Protein AF-A0A5M3W3V7-F1 (afdb_monomer_lite)

Foldseek 3Di:
DDDPVLPFLCVPQQLVPAQALVSLLVSLVSSCVSLVVDDLVQLQVLLVVVVAGEDSVLVVCSNVSVDQDDLSNQLSNSVSSRNPDPVVSVSNSVSSVNHVVVDDDVVVVVVVPPDDDDDVVVVVVVVVVVVVVPVPPPPDDDDDDDDDDDDDDDPDDDDDDDDDDDDDDDDDDDDDDPDDPPFDWDQDLVRDIDTDDDDDPPDFDFDWDKDDDRPDIDIDTDGD

InterPro domains:
  IPR001387 Cro/C1-type, helix-turn-helix domain [cd00093] (39-84)

pLDDT: mean 70.67, std 19.84, range [33.66, 96.31]

Secondary structure (DSSP, 8-state):
---GGGGTTTTT--GGG--SHHHHHHHHHHHHHHTT---HHHHHHHHHHTT----HHHHHHHHTTSSPPPHHHHHHHHHHTT---HHHHHHHHHHHHHHHHHSPPHHHHTTT-SS----HHHHHHHHHHHHHHHGGGSS-------PPPPPPPP-----------------------------EEEE-TTS-EEEE--S--SS---EEEEEEETTEEEEEEEP-

Radius of gyration: 33.61 Å; chains: 1; bounding box: 94×81×37 Å

Sequence (224 aa):
MTDPANGLADEGLDPASVRTQEDLVRLLNELHTQAGRPSLRTLAKTARDNGDHLAQATVSDMLSGKRMPGMGILVAFVRACGVTGHERLAEWQRAWIRVQRGRPSPKESRRHAIWTTNSRLGVLLVGLIVLAATVTTMAAGRWLHEPLPQPKPTATDRMASKLPSPSPEVSGTPSAKKFKPDAICKWQGDGRCKAKVTADPTGAASDCSGSGTQGSGSCQVRVK

Organism: NCBI:txid35763

Structure (mmCIF, N/CA/C/O backbone):
data_AF-A0A5M3W3V7-F1
#
_entry.id   AF-A0A5M3W3V7-F1
#
loop_
_atom_site.group_PDB
_atom_site.id
_atom_site.type_symbol
_atom_site.label_atom_id
_atom_site.label_alt_id
_atom_site.label_comp_id
_atom_site.label_asym_id
_atom_site.label_entity_id
_atom_site.label_seq_id
_atom_site.pdbx_PDB_ins_code
_atom_site.Cartn_x
_atom_site.Cartn_y
_atom_site.Cartn_z
_atom_site.occupancy
_atom_site.B_iso_or_equiv
_atom_site.auth_seq_id
_atom_site.auth_comp_id
_atom_site.auth_asym_id
_atom_site.auth_atom_id
_atom_site.pdbx_PDB_model_num
ATOM 1 N N . MET A 1 1 ? -15.345 -21.753 9.068 1.00 36.28 1 MET A N 1
ATOM 2 C CA . MET A 1 1 ? -16.332 -20.677 9.285 1.00 36.28 1 MET A CA 1
ATOM 3 C C . MET A 1 1 ? -15.675 -19.379 8.843 1.00 36.28 1 MET A C 1
ATOM 5 O O . MET A 1 1 ? -15.114 -18.656 9.650 1.00 36.28 1 MET A O 1
ATOM 9 N N . THR A 1 2 ? -15.584 -19.200 7.528 1.00 46.75 2 THR A N 1
ATOM 10 C CA . THR A 1 2 ? -15.005 -18.028 6.865 1.00 46.75 2 THR A CA 1
ATOM 11 C C . THR A 1 2 ? -16.149 -17.059 6.623 1.00 46.75 2 THR A C 1
ATOM 13 O O . THR A 1 2 ? -17.143 -17.428 6.004 1.00 46.75 2 THR A O 1
ATOM 16 N N . ASP A 1 3 ? -16.032 -15.862 7.179 1.00 40.53 3 ASP A N 1
ATOM 17 C CA . ASP A 1 3 ? -17.025 -14.803 7.057 1.00 40.53 3 ASP A CA 1
ATOM 18 C C . ASP A 1 3 ? -17.132 -14.364 5.576 1.00 40.53 3 ASP A C 1
ATOM 20 O O . ASP A 1 3 ? -16.132 -13.903 5.011 1.00 40.53 3 ASP A O 1
ATOM 24 N N . PRO A 1 4 ? -18.284 -14.540 4.897 1.00 46.38 4 PRO A N 1
ATOM 25 C CA . PRO A 1 4 ? -18.418 -14.272 3.462 1.00 46.38 4 PRO A CA 1
ATOM 26 C C . PRO A 1 4 ? -18.372 -12.775 3.108 1.00 46.38 4 PRO A C 1
ATOM 28 O O . PRO A 1 4 ? -18.331 -12.426 1.931 1.00 46.38 4 PRO A O 1
ATOM 31 N N . ALA A 1 5 ? -18.327 -11.873 4.096 1.00 47.34 5 ALA A N 1
ATOM 32 C CA . ALA A 1 5 ? -18.235 -10.434 3.856 1.00 47.34 5 ALA A CA 1
ATOM 33 C C . ALA A 1 5 ? -16.830 -9.960 3.425 1.00 47.34 5 ALA A C 1
ATOM 35 O O . ALA A 1 5 ? -16.691 -8.858 2.898 1.00 47.34 5 ALA A O 1
ATOM 36 N N . ASN A 1 6 ? -15.780 -10.773 3.607 1.00 48.66 6 ASN A N 1
ATOM 37 C CA . ASN A 1 6 ? -14.396 -10.342 3.372 1.00 48.66 6 ASN A CA 1
ATOM 38 C C . ASN A 1 6 ? -13.892 -10.554 1.922 1.00 48.66 6 ASN A C 1
ATOM 40 O O . ASN A 1 6 ? -12.713 -10.331 1.646 1.00 48.66 6 ASN A O 1
ATOM 44 N N . GLY A 1 7 ? -14.753 -11.001 0.999 1.00 48.25 7 GLY A N 1
ATOM 45 C CA . GLY A 1 7 ? -14.404 -11.231 -0.413 1.00 48.25 7 GLY A CA 1
ATOM 46 C C . GLY A 1 7 ? -14.632 -10.037 -1.349 1.00 48.25 7 GLY A C 1
ATOM 47 O O . GLY A 1 7 ? -14.005 -9.962 -2.397 1.00 48.25 7 GLY A O 1
ATOM 48 N N . LEU A 1 8 ? -15.483 -9.074 -0.980 1.00 53.56 8 LEU A N 1
ATOM 49 C CA . LEU A 1 8 ? -16.049 -8.126 -1.955 1.00 53.56 8 LEU A CA 1
ATOM 50 C C . LEU A 1 8 ? -15.134 -6.958 -2.353 1.00 53.56 8 LEU A C 1
ATOM 52 O O . LEU A 1 8 ? -15.354 -6.350 -3.395 1.00 53.56 8 LEU A O 1
ATOM 56 N N . ALA A 1 9 ? -14.121 -6.620 -1.552 1.00 59.50 9 ALA A N 1
ATOM 57 C CA . ALA A 1 9 ? -13.306 -5.429 -1.808 1.00 59.50 9 ALA A CA 1
ATOM 58 C C . ALA A 1 9 ? -12.242 -5.611 -2.910 1.00 59.50 9 ALA A C 1
ATOM 60 O O . ALA A 1 9 ? -11.560 -4.644 -3.221 1.00 59.50 9 ALA A O 1
ATOM 61 N N . ASP A 1 10 ? -12.069 -6.821 -3.458 1.00 64.12 10 ASP A N 1
ATOM 62 C CA . ASP A 1 10 ? -11.035 -7.144 -4.462 1.00 64.12 10 ASP A CA 1
ATOM 63 C C . ASP A 1 10 ? -11.544 -8.106 -5.566 1.00 64.12 10 ASP A C 1
ATOM 65 O O . ASP A 1 10 ? -10.787 -8.459 -6.471 1.00 64.12 10 ASP A O 1
ATOM 69 N N . GLU A 1 11 ? -12.824 -8.516 -5.552 1.00 67.44 11 GLU A N 1
ATOM 70 C CA . GLU A 1 11 ? -13.419 -9.323 -6.633 1.00 67.44 11 GLU A CA 1
ATOM 71 C C . GLU A 1 11 ? -13.378 -8.544 -7.959 1.00 67.44 11 GLU A C 1
ATOM 73 O O . GLU A 1 11 ? -14.211 -7.685 -8.239 1.00 67.44 11 GLU A O 1
ATOM 78 N N . GLY A 1 12 ? -12.362 -8.819 -8.775 1.00 76.31 12 GLY A N 1
ATOM 79 C CA . GLY A 1 12 ? -12.133 -8.173 -10.069 1.00 76.31 12 GLY A CA 1
ATOM 80 C C . GLY A 1 12 ? -10.8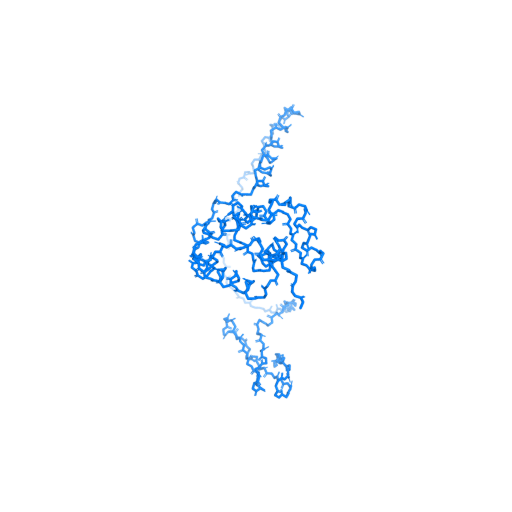19 -7.402 -10.173 1.00 76.31 12 GLY A C 1
ATOM 81 O O . GLY A 1 12 ? -10.424 -7.042 -11.280 1.00 76.31 12 GLY A O 1
ATOM 82 N N . LEU A 1 13 ? -10.100 -7.194 -9.067 1.00 88.31 13 LEU A N 1
ATOM 83 C CA . LEU A 1 13 ? -8.739 -6.673 -9.133 1.00 88.31 13 LEU A CA 1
ATOM 84 C C . LEU A 1 13 ? -7.768 -7.816 -9.420 1.00 88.31 13 LEU A C 1
ATOM 86 O O . LEU A 1 13 ? -7.771 -8.855 -8.754 1.00 88.31 13 LEU A O 1
ATOM 90 N N . ASP A 1 14 ? -6.922 -7.611 -10.429 1.00 91.00 14 ASP A N 1
ATOM 91 C CA . ASP A 1 14 ? -5.849 -8.538 -10.771 1.00 91.00 14 ASP A CA 1
ATOM 92 C C . ASP A 1 14 ? -4.469 -7.904 -10.522 1.00 91.00 14 ASP A C 1
ATOM 94 O O . ASP A 1 14 ? -3.883 -7.288 -11.425 1.00 91.00 14 ASP A O 1
ATOM 98 N N . PRO A 1 15 ? -3.882 -8.094 -9.324 1.00 91.38 15 PRO A N 1
ATOM 99 C CA . PRO A 1 15 ? -2.507 -7.693 -9.048 1.00 91.38 15 PRO A CA 1
ATOM 100 C C . PRO A 1 15 ? -1.491 -8.372 -9.985 1.00 91.38 15 PRO A C 1
ATOM 102 O O . PRO A 1 15 ? -0.373 -7.870 -10.163 1.00 91.38 15 PRO A O 1
ATOM 105 N N . ALA A 1 16 ? -1.831 -9.516 -10.598 1.00 91.25 16 ALA A N 1
ATOM 106 C CA . ALA A 1 16 ? -0.959 -10.228 -11.528 1.00 91.25 16 ALA A CA 1
ATOM 107 C C . ALA A 1 16 ? -0.711 -9.456 -12.830 1.00 91.25 16 ALA A C 1
ATOM 109 O O . ALA A 1 16 ? 0.354 -9.643 -13.425 1.00 91.25 16 ALA A O 1
ATOM 110 N N . SER A 1 17 ? -1.604 -8.546 -13.224 1.00 91.19 17 SER A N 1
ATOM 111 C CA . SER A 1 17 ? -1.471 -7.690 -14.412 1.00 91.19 17 SER A CA 1
ATOM 112 C C . SER A 1 17 ? -0.443 -6.558 -14.257 1.00 91.19 17 SER A C 1
ATOM 114 O O . SER A 1 17 ? 0.167 -6.136 -15.235 1.00 91.19 17 SER A O 1
ATOM 116 N N . VAL A 1 18 ? -0.162 -6.120 -13.026 1.00 93.94 18 VAL A N 1
ATOM 117 C CA . VAL A 1 18 ? 0.666 -4.936 -12.731 1.00 93.94 18 VAL A CA 1
ATOM 118 C C . VAL A 1 18 ? 2.120 -5.116 -13.184 1.00 93.94 18 VAL A C 1
ATOM 120 O O . VAL A 1 18 ? 2.792 -6.082 -12.787 1.00 93.94 18 VAL A O 1
ATOM 123 N N . ARG A 1 19 ? 2.632 -4.174 -13.989 1.00 92.00 19 ARG A N 1
ATOM 124 C CA . ARG A 1 19 ? 4.030 -4.159 -14.464 1.00 92.00 19 ARG A CA 1
ATOM 125 C C . ARG A 1 19 ? 4.782 -2.888 -14.080 1.00 92.00 19 ARG A C 1
ATOM 127 O O . ARG A 1 19 ? 5.977 -2.978 -13.799 1.00 92.00 19 ARG A O 1
ATOM 134 N N . THR A 1 20 ? 4.106 -1.743 -14.020 1.00 93.25 20 THR A N 1
ATOM 135 C CA . THR A 1 20 ? 4.727 -0.441 -13.727 1.00 93.25 20 THR A CA 1
ATOM 136 C C . THR A 1 20 ? 4.271 0.152 -12.391 1.00 93.25 20 THR A C 1
ATOM 138 O O . THR A 1 20 ? 3.387 -0.379 -11.714 1.00 93.25 20 THR A O 1
ATOM 141 N N . GLN A 1 21 ? 4.913 1.250 -11.971 1.00 93.25 21 GLN A N 1
ATOM 142 C CA . GLN A 1 21 ? 4.512 1.974 -10.761 1.00 93.25 21 GLN A CA 1
ATOM 143 C C . GLN A 1 21 ? 3.133 2.605 -10.952 1.00 93.25 21 GLN A C 1
ATOM 145 O O . GLN A 1 21 ? 2.317 2.591 -10.036 1.00 93.25 21 GLN A O 1
ATOM 150 N N . GLU A 1 22 ? 2.866 3.114 -12.147 1.00 93.38 22 GLU A N 1
ATOM 151 C CA . GLU A 1 22 ? 1.604 3.730 -12.532 1.00 93.38 22 GLU A CA 1
ATOM 152 C C . GLU A 1 22 ? 0.465 2.706 -12.487 1.00 93.38 22 GLU A C 1
ATOM 154 O O . GLU A 1 22 ? -0.591 3.002 -11.932 1.00 93.38 22 GLU A O 1
ATOM 159 N N . ASP A 1 23 ? 0.700 1.481 -12.975 1.00 94.25 23 ASP A N 1
ATOM 160 C CA . ASP A 1 23 ? -0.266 0.383 -12.869 1.00 94.25 23 ASP A CA 1
ATOM 161 C C . ASP A 1 23 ? -0.576 0.044 -11.411 1.00 94.25 23 ASP A C 1
ATOM 163 O O . ASP A 1 23 ? -1.738 -0.132 -11.050 1.00 94.25 23 ASP A O 1
ATOM 167 N N . LEU A 1 24 ? 0.453 -0.021 -10.558 1.00 94.81 24 LEU A N 1
ATOM 168 C CA . LEU A 1 24 ? 0.270 -0.319 -9.139 1.00 94.81 24 LEU A CA 1
ATOM 169 C C . LEU A 1 24 ? -0.552 0.772 -8.448 1.00 94.81 24 LEU A C 1
ATOM 171 O O . LEU A 1 24 ? -1.461 0.469 -7.683 1.00 94.81 24 LEU A O 1
ATOM 175 N N . VAL A 1 25 ? -0.243 2.042 -8.716 1.00 95.56 25 VAL A N 1
ATOM 176 C CA . VAL A 1 25 ? -0.965 3.184 -8.141 1.00 95.56 25 VAL A CA 1
ATOM 177 C C . VAL A 1 25 ? -2.413 3.209 -8.627 1.00 95.56 25 VAL A C 1
ATOM 179 O O . VAL A 1 25 ? -3.310 3.455 -7.821 1.00 95.56 25 VAL A O 1
ATOM 182 N N . ARG A 1 26 ? -2.660 2.919 -9.911 1.00 95.50 26 ARG A N 1
ATOM 183 C CA . ARG A 1 26 ? -4.013 2.784 -10.464 1.00 95.50 26 ARG A CA 1
ATOM 184 C C . ARG A 1 26 ? -4.799 1.708 -9.712 1.00 95.50 26 ARG A C 1
ATOM 186 O O . ARG A 1 26 ? -5.849 2.015 -9.157 1.00 95.50 26 ARG A O 1
ATOM 193 N N . LEU A 1 27 ? -4.236 0.505 -9.591 1.00 95.38 27 LEU A N 1
ATOM 194 C CA . LEU A 1 27 ? -4.897 -0.629 -8.936 1.00 95.38 27 LEU A CA 1
ATOM 195 C C . LEU A 1 27 ? -5.136 -0.382 -7.435 1.00 95.38 27 LEU A C 1
ATOM 197 O O . LEU A 1 27 ? -6.165 -0.770 -6.894 1.00 95.38 27 LEU A O 1
ATOM 201 N N . LEU A 1 28 ? -4.227 0.323 -6.749 1.00 95.19 28 LEU A N 1
ATOM 202 C CA . LEU A 1 28 ? -4.424 0.736 -5.352 1.00 95.19 28 LEU A CA 1
ATOM 203 C C . LEU A 1 28 ? -5.553 1.763 -5.187 1.00 95.19 28 LEU A C 1
ATOM 205 O O . LEU A 1 28 ? -6.258 1.730 -4.181 1.00 95.19 28 LEU A O 1
ATOM 209 N N . ASN A 1 29 ? -5.735 2.675 -6.146 1.00 95.88 29 ASN A N 1
ATOM 210 C CA . ASN A 1 29 ? -6.858 3.617 -6.137 1.00 95.88 29 ASN A CA 1
ATOM 211 C C . ASN A 1 29 ? -8.190 2.918 -6.447 1.00 95.88 29 ASN A C 1
ATOM 213 O O . ASN A 1 29 ? -9.218 3.275 -5.869 1.00 95.88 29 ASN A O 1
ATOM 217 N N . GLU A 1 30 ? -8.179 1.909 -7.319 1.00 94.81 30 GLU A N 1
ATOM 218 C CA . GLU A 1 30 ? -9.344 1.057 -7.575 1.00 94.81 30 GLU A CA 1
ATOM 219 C C . GLU A 1 30 ? -9.724 0.267 -6.319 1.00 94.81 30 GLU A C 1
ATOM 221 O O . GLU A 1 30 ? -10.872 0.357 -5.887 1.00 94.81 30 GLU A O 1
ATOM 226 N N . LEU A 1 31 ? -8.755 -0.370 -5.648 1.00 95.00 31 LEU A N 1
ATOM 227 C CA . LEU A 1 31 ? -8.957 -1.022 -4.348 1.00 95.00 31 LEU A CA 1
ATOM 228 C C . LEU A 1 31 ? -9.517 -0.047 -3.306 1.00 95.00 31 LEU A C 1
ATOM 230 O O . LEU A 1 31 ? -10.470 -0.353 -2.593 1.00 95.00 31 LEU A O 1
ATOM 234 N N . HIS A 1 32 ? -8.956 1.164 -3.231 1.00 94.69 32 HIS A N 1
ATOM 235 C CA . HIS A 1 32 ? -9.451 2.197 -2.320 1.00 94.69 32 HIS A CA 1
ATOM 236 C C . HIS A 1 32 ? -10.903 2.573 -2.621 1.00 94.69 32 HIS A C 1
ATOM 238 O O . HIS A 1 32 ? -11.676 2.835 -1.700 1.00 94.69 32 HIS A O 1
ATOM 244 N N . THR A 1 33 ? -11.278 2.580 -3.899 1.00 94.38 33 THR A N 1
ATOM 245 C CA . THR A 1 33 ? -12.633 2.887 -4.360 1.00 94.38 33 THR A CA 1
ATOM 246 C C . THR A 1 33 ? -13.605 1.749 -4.065 1.00 94.38 33 THR A C 1
ATOM 248 O O . THR A 1 33 ? -14.677 2.021 -3.527 1.00 94.38 33 THR A O 1
ATOM 251 N N . GLN A 1 34 ? -13.219 0.495 -4.321 1.00 91.75 34 GLN A N 1
ATOM 252 C CA . GLN A 1 34 ? -14.011 -0.697 -3.991 1.00 91.75 34 GLN A CA 1
ATOM 253 C C . GLN A 1 34 ? -14.242 -0.832 -2.481 1.00 91.75 34 GLN A C 1
ATOM 255 O O . GLN A 1 34 ? -15.337 -1.182 -2.052 1.00 91.75 34 GLN A O 1
ATOM 260 N N . ALA A 1 35 ? -13.266 -0.432 -1.663 1.00 91.00 35 ALA A N 1
ATOM 261 C CA . ALA A 1 35 ? -13.404 -0.359 -0.209 1.00 91.00 35 ALA A CA 1
ATOM 262 C C . ALA A 1 35 ? -14.295 0.806 0.290 1.00 91.00 35 ALA A C 1
ATOM 264 O O . ALA A 1 35 ? -14.391 1.031 1.496 1.00 91.00 35 ALA A O 1
ATOM 265 N N . GLY A 1 36 ? -14.917 1.592 -0.600 1.00 93.00 36 GLY A N 1
ATOM 266 C CA . GLY A 1 36 ? -15.798 2.709 -0.237 1.00 93.00 36 GLY A CA 1
ATOM 267 C C . GLY A 1 36 ? -15.075 4.029 0.054 1.00 93.00 36 GLY A C 1
ATOM 268 O O . GLY A 1 36 ? -15.629 4.910 0.709 1.00 93.00 36 GLY A O 1
ATOM 269 N N . ARG A 1 37 ? -13.833 4.186 -0.419 1.00 91.94 37 ARG A N 1
ATOM 270 C CA . ARG A 1 37 ? -12.989 5.385 -0.243 1.00 91.94 37 ARG A CA 1
ATOM 271 C C . ARG A 1 37 ? -12.860 5.846 1.219 1.00 91.94 37 ARG A C 1
ATOM 273 O O . ARG A 1 37 ? -13.054 7.031 1.509 1.00 91.94 37 ARG A O 1
ATOM 280 N N . PRO A 1 38 ? -12.489 4.956 2.159 1.00 92.56 38 PRO A N 1
ATOM 281 C CA . PRO A 1 38 ? -12.297 5.326 3.555 1.00 92.56 38 PRO A CA 1
ATOM 282 C C . PRO A 1 38 ? -11.295 6.476 3.694 1.00 92.56 38 PRO A C 1
ATOM 284 O O . PRO A 1 38 ? -10.283 6.539 2.991 1.00 92.56 38 PRO A O 1
ATOM 287 N N . SER A 1 39 ? -11.557 7.388 4.634 1.00 95.62 39 SER A N 1
ATOM 288 C CA . SER A 1 39 ? -10.646 8.503 4.901 1.00 95.62 39 SER A CA 1
ATOM 289 C C . SER A 1 39 ? -9.260 7.996 5.324 1.00 95.62 39 SER A C 1
ATOM 291 O O . SER A 1 39 ? -9.140 6.950 5.966 1.00 95.62 39 SER A O 1
ATOM 293 N N . LEU A 1 40 ? -8.202 8.768 5.054 1.00 93.81 40 LEU A N 1
ATOM 294 C CA . LEU A 1 40 ? -6.841 8.406 5.484 1.00 93.81 40 LEU A CA 1
ATOM 295 C C . LEU A 1 40 ? -6.735 8.241 7.009 1.00 93.81 40 LEU A C 1
ATOM 297 O O . LEU A 1 40 ? -5.940 7.437 7.495 1.00 93.81 40 LEU A O 1
ATOM 301 N N . ARG A 1 41 ? -7.558 8.975 7.772 1.00 93.50 41 ARG A N 1
ATOM 302 C CA . ARG A 1 41 ? -7.654 8.826 9.230 1.00 93.50 41 ARG A CA 1
ATOM 303 C C . ARG A 1 41 ? -8.246 7.475 9.616 1.00 93.50 41 ARG A C 1
ATOM 305 O O . ARG A 1 41 ? -7.728 6.839 10.527 1.00 93.50 41 ARG A O 1
ATOM 312 N N . THR A 1 42 ? -9.296 7.048 8.917 1.00 94.62 42 THR A N 1
ATOM 313 C CA . THR A 1 42 ? -9.923 5.736 9.105 1.00 94.62 42 THR A CA 1
ATOM 314 C C . THR A 1 42 ? -8.937 4.625 8.769 1.00 94.62 42 THR A C 1
ATOM 316 O O . THR A 1 42 ? -8.692 3.785 9.619 1.00 94.62 42 THR A O 1
ATOM 319 N N . LEU A 1 43 ? -8.279 4.684 7.607 1.00 94.44 43 LEU A N 1
ATOM 320 C CA . LEU A 1 43 ? -7.274 3.694 7.203 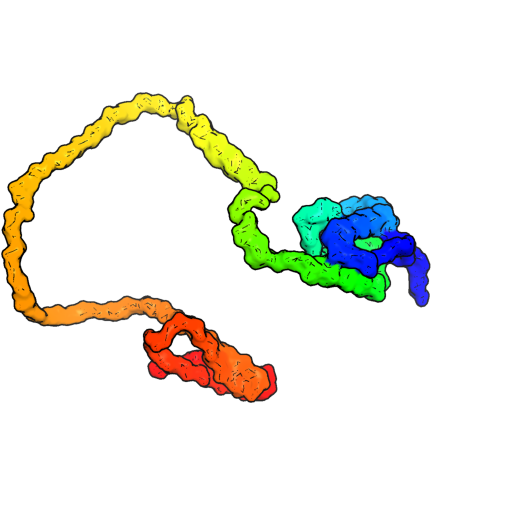1.00 94.44 43 LEU A CA 1
ATOM 321 C C . LEU A 1 43 ? -6.128 3.575 8.212 1.00 94.44 43 LEU A C 1
ATOM 323 O O . LEU A 1 43 ? -5.733 2.472 8.574 1.00 94.44 43 LEU A O 1
ATOM 327 N N . ALA A 1 44 ? -5.609 4.705 8.701 1.00 93.56 44 ALA A N 1
ATOM 328 C CA . ALA A 1 44 ? -4.556 4.699 9.713 1.00 93.56 44 ALA A CA 1
ATOM 329 C C . ALA A 1 44 ? -5.024 4.099 11.045 1.00 93.56 44 ALA A C 1
ATOM 331 O O . ALA A 1 44 ? -4.231 3.455 11.728 1.00 93.56 44 ALA A O 1
ATOM 332 N N . LYS A 1 45 ? -6.293 4.305 11.420 1.00 94.69 45 LYS A N 1
ATOM 333 C CA . LYS A 1 45 ? -6.891 3.671 12.597 1.00 94.69 45 LYS A CA 1
ATOM 334 C C . LYS A 1 45 ? -7.032 2.161 12.384 1.00 94.69 45 LYS A C 1
ATOM 336 O O . LYS A 1 45 ? -6.478 1.410 13.169 1.00 94.69 45 LYS A O 1
ATOM 341 N N . THR A 1 46 ? -7.659 1.732 11.292 1.00 93.12 46 THR A N 1
ATOM 342 C CA . THR A 1 46 ? -7.844 0.312 10.955 1.00 93.12 46 THR A CA 1
ATOM 343 C C . THR A 1 46 ? -6.513 -0.435 10.867 1.00 93.12 46 THR A C 1
ATOM 345 O O . THR A 1 46 ? -6.397 -1.545 11.369 1.00 93.12 46 THR A O 1
ATOM 348 N N . ALA A 1 47 ? -5.476 0.180 10.291 1.00 93.25 47 ALA A N 1
ATOM 349 C CA . ALA A 1 47 ? -4.139 -0.403 10.275 1.00 93.25 47 ALA A CA 1
ATOM 350 C C . ALA A 1 47 ? -3.600 -0.628 11.698 1.00 93.25 47 ALA A C 1
ATOM 352 O O . ALA A 1 47 ? -3.124 -1.718 11.991 1.00 93.25 47 ALA A O 1
ATOM 353 N N . ARG A 1 48 ? -3.739 0.357 12.598 1.00 94.06 48 ARG A N 1
ATOM 354 C CA . ARG A 1 48 ? -3.321 0.218 14.006 1.00 94.06 48 ARG A CA 1
ATOM 355 C C . ARG A 1 48 ? -4.099 -0.872 14.729 1.00 94.06 48 ARG A C 1
ATOM 357 O O . ARG A 1 48 ? -3.490 -1.640 15.465 1.00 94.06 48 ARG A O 1
ATOM 364 N N . ASP A 1 49 ? -5.404 -0.951 14.488 1.00 92.69 49 ASP A N 1
ATOM 365 C CA . ASP A 1 49 ? -6.270 -1.985 15.059 1.00 92.69 49 ASP A CA 1
ATOM 366 C C . ASP A 1 49 ? -5.834 -3.391 14.581 1.00 92.69 49 ASP A C 1
ATOM 368 O O . ASP A 1 49 ? -5.910 -4.356 15.336 1.00 92.69 49 ASP A O 1
ATOM 372 N N . ASN A 1 50 ? -5.264 -3.492 13.373 1.00 88.81 50 ASN A N 1
ATOM 373 C CA . ASN A 1 50 ? -4.665 -4.711 12.815 1.00 88.81 50 ASN A CA 1
ATOM 374 C C . ASN A 1 50 ? -3.205 -4.972 13.259 1.00 88.81 50 ASN A C 1
ATOM 376 O O . ASN A 1 50 ? -2.596 -5.944 12.804 1.00 88.81 50 ASN A O 1
ATOM 380 N N . GLY A 1 51 ? -2.626 -4.120 14.115 1.00 90.81 51 GLY A N 1
ATOM 381 C CA . GLY A 1 51 ? -1.227 -4.200 14.559 1.00 90.81 51 GLY A CA 1
ATOM 382 C C . GLY A 1 51 ? -0.201 -3.598 13.588 1.00 90.81 51 GLY A C 1
ATOM 383 O O . GLY A 1 51 ? 1.002 -3.712 13.813 1.00 90.81 51 GLY A O 1
ATOM 384 N N . ASP A 1 52 ? -0.659 -2.934 12.529 1.00 92.25 52 ASP A N 1
ATOM 385 C CA . ASP A 1 52 ? 0.166 -2.310 11.499 1.00 92.25 52 ASP A CA 1
ATOM 386 C C . ASP A 1 52 ? 0.295 -0.785 11.716 1.00 92.25 52 ASP A C 1
ATOM 388 O O . ASP A 1 52 ? -0.568 -0.120 12.293 1.00 92.25 52 ASP A O 1
ATOM 392 N N . HIS A 1 53 ? 1.378 -0.176 11.219 1.00 89.06 53 HIS A N 1
ATOM 393 C CA . HIS A 1 53 ? 1.562 1.278 11.281 1.00 89.06 53 HIS A CA 1
ATOM 394 C C . HIS A 1 53 ? 1.466 1.922 9.898 1.00 89.06 53 HIS A C 1
ATOM 396 O O . HIS A 1 53 ? 2.292 1.676 9.019 1.00 89.06 53 HIS A O 1
ATOM 402 N N . LEU A 1 54 ? 0.492 2.819 9.733 1.00 90.50 54 LEU A N 1
ATOM 403 C CA . LEU A 1 54 ? 0.244 3.523 8.480 1.00 90.50 54 LEU A CA 1
ATOM 404 C C . LEU A 1 54 ? 0.236 5.044 8.702 1.00 90.50 54 LEU A C 1
ATOM 406 O O . LEU A 1 54 ? -0.668 5.602 9.326 1.00 90.50 54 LEU A O 1
ATOM 410 N N . ALA A 1 55 ? 1.255 5.733 8.183 1.00 89.69 55 ALA A N 1
ATOM 411 C CA . ALA A 1 55 ? 1.337 7.190 8.240 1.00 89.69 55 ALA A CA 1
ATOM 412 C C . ALA A 1 55 ? 0.502 7.825 7.116 1.00 89.69 55 ALA A C 1
ATOM 414 O O . ALA A 1 55 ? 0.756 7.572 5.938 1.00 89.69 55 ALA A O 1
ATOM 415 N N . GLN A 1 56 ? -0.438 8.709 7.467 1.00 89.00 56 GLN A N 1
ATOM 416 C CA . GLN A 1 56 ? -1.374 9.334 6.515 1.00 89.00 56 GLN A CA 1
ATOM 417 C C . GLN A 1 56 ? -0.668 10.027 5.340 1.00 89.00 56 GLN A C 1
ATOM 419 O O . GLN A 1 56 ? -1.064 9.851 4.190 1.00 89.00 56 GLN A O 1
ATOM 424 N N . ALA A 1 57 ? 0.410 10.768 5.616 1.00 88.25 57 ALA A N 1
ATOM 425 C CA . ALA A 1 57 ? 1.195 11.440 4.581 1.00 88.25 57 ALA A CA 1
ATOM 426 C C . ALA A 1 57 ? 1.796 10.447 3.572 1.00 88.25 57 ALA A C 1
ATOM 428 O O . ALA A 1 57 ? 1.811 10.715 2.375 1.00 88.25 57 ALA A O 1
ATOM 429 N N . THR A 1 58 ? 2.227 9.271 4.036 1.00 89.12 58 THR A N 1
ATOM 430 C CA . THR A 1 58 ? 2.809 8.250 3.157 1.00 89.12 58 THR A CA 1
ATOM 431 C C . THR A 1 58 ? 1.752 7.590 2.280 1.00 89.12 58 THR A C 1
ATOM 433 O O . THR A 1 58 ? 2.010 7.346 1.108 1.00 89.12 58 THR A O 1
ATOM 436 N N . VAL A 1 59 ? 0.549 7.354 2.811 1.00 91.94 59 VAL A N 1
ATOM 437 C CA . VAL A 1 59 ? -0.582 6.840 2.018 1.00 91.94 59 VAL A CA 1
ATOM 438 C C . VAL A 1 59 ? -0.982 7.844 0.943 1.00 91.94 59 VAL A C 1
ATOM 440 O O . VAL A 1 59 ? -1.171 7.464 -0.205 1.00 91.94 59 VAL A O 1
ATOM 443 N N . SER A 1 60 ? -1.048 9.130 1.292 1.00 93.38 60 SER A N 1
ATOM 444 C CA . SER A 1 60 ? -1.321 10.203 0.330 1.00 93.38 60 SER A CA 1
ATOM 445 C C . SER A 1 60 ? -0.266 10.256 -0.788 1.00 93.38 60 SER A C 1
ATOM 447 O O . SER A 1 60 ? -0.600 10.282 -1.974 1.00 93.38 60 SER A O 1
ATOM 449 N N . ASP A 1 61 ? 1.021 10.201 -0.435 1.00 91.56 61 ASP A N 1
ATOM 450 C CA . ASP A 1 61 ? 2.121 10.178 -1.409 1.00 91.56 61 ASP A CA 1
ATOM 451 C C . ASP A 1 61 ? 2.108 8.920 -2.29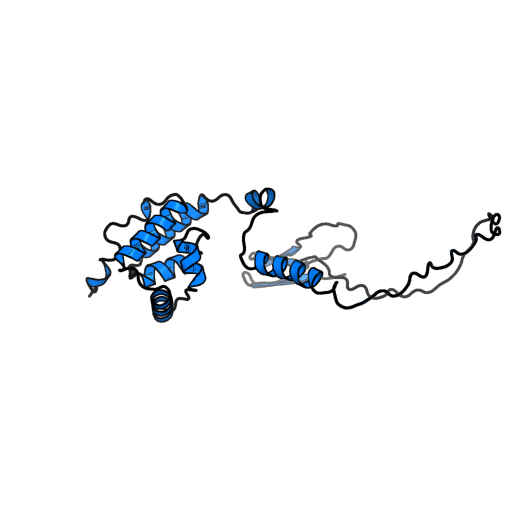4 1.00 91.56 61 ASP A C 1
ATOM 453 O O . ASP A 1 61 ? 2.430 9.000 -3.480 1.00 91.56 61 ASP A O 1
ATOM 457 N N . MET A 1 62 ? 1.733 7.771 -1.729 1.00 93.56 62 MET A N 1
ATOM 458 C CA . MET A 1 62 ? 1.589 6.501 -2.442 1.00 93.56 62 MET A CA 1
ATOM 459 C C . MET A 1 62 ? 0.435 6.553 -3.445 1.00 93.56 62 MET A C 1
ATOM 461 O O . MET A 1 62 ? 0.640 6.262 -4.619 1.00 93.56 62 MET A O 1
ATOM 465 N N . LEU A 1 63 ? -0.764 6.950 -3.009 1.00 94.19 63 LEU A N 1
ATOM 466 C CA . LEU A 1 63 ? -1.958 7.004 -3.863 1.00 94.19 63 LEU A CA 1
ATOM 467 C C . LEU A 1 63 ? -1.854 8.071 -4.958 1.00 94.19 63 LEU A C 1
ATOM 469 O O . LEU A 1 63 ? -2.463 7.925 -6.013 1.00 94.19 63 LEU A O 1
ATOM 473 N N . SER A 1 64 ? -1.052 9.115 -4.736 1.00 92.81 64 SER A N 1
ATOM 474 C CA . SER A 1 64 ? -0.719 10.115 -5.759 1.00 92.81 64 SER A CA 1
ATOM 475 C C . SER A 1 64 ? 0.445 9.710 -6.671 1.00 92.81 64 SER A C 1
ATOM 477 O O . SER A 1 64 ? 0.829 10.484 -7.544 1.00 92.81 64 SER A O 1
ATOM 479 N N . GLY A 1 65 ? 1.047 8.537 -6.458 1.00 91.88 65 GLY A N 1
ATOM 480 C CA . GLY A 1 65 ? 2.169 8.032 -7.249 1.00 91.88 65 GLY A CA 1
ATOM 481 C C . GLY A 1 65 ? 3.491 8.782 -7.060 1.00 91.88 65 GLY A C 1
ATOM 482 O O . GLY A 1 65 ? 4.482 8.435 -7.699 1.00 91.88 65 GLY A O 1
ATOM 483 N N . LYS A 1 66 ? 3.558 9.764 -6.151 1.00 89.19 66 LYS A N 1
ATOM 484 C CA . LYS A 1 66 ? 4.779 10.540 -5.867 1.00 89.19 66 LYS A CA 1
ATOM 485 C C . LYS A 1 66 ? 5.891 9.677 -5.295 1.00 89.19 66 LYS A C 1
ATOM 487 O O . LYS A 1 66 ? 7.071 9.947 -5.519 1.00 89.19 66 LYS A O 1
ATOM 492 N N . ARG A 1 67 ? 5.525 8.663 -4.508 1.00 87.00 67 ARG A N 1
ATOM 493 C CA . ARG A 1 67 ? 6.473 7.727 -3.904 1.00 87.00 67 ARG A CA 1
ATOM 494 C C . ARG A 1 67 ? 6.010 6.290 -4.077 1.00 87.00 67 ARG A C 1
ATOM 496 O O . ARG A 1 67 ? 4.843 5.975 -3.881 1.00 87.00 67 ARG A O 1
ATOM 503 N N . MET A 1 68 ? 6.970 5.418 -4.379 1.00 89.06 68 MET A N 1
ATOM 504 C CA . MET A 1 68 ? 6.760 3.975 -4.321 1.00 89.06 68 MET A CA 1
ATOM 505 C C . MET A 1 68 ? 6.580 3.566 -2.851 1.00 89.06 68 MET A C 1
ATOM 507 O O . MET A 1 68 ? 7.453 3.900 -2.040 1.00 89.06 68 MET A O 1
ATOM 511 N N . PRO A 1 69 ? 5.499 2.858 -2.484 1.00 89.62 69 PRO A N 1
ATOM 512 C CA . PRO A 1 69 ? 5.331 2.381 -1.121 1.00 89.62 69 PRO A CA 1
ATOM 513 C C . PRO A 1 69 ? 6.398 1.348 -0.774 1.00 89.62 69 PRO A C 1
ATOM 515 O O . PRO A 1 69 ? 6.833 0.580 -1.627 1.00 89.62 69 PRO A O 1
ATOM 518 N N . GLY A 1 70 ? 6.808 1.299 0.491 1.00 90.81 70 GLY A N 1
ATOM 519 C CA . GLY A 1 70 ? 7.531 0.137 1.003 1.00 90.81 70 GLY A CA 1
ATOM 520 C C . GLY A 1 70 ? 6.591 -1.064 1.136 1.00 90.81 70 GLY A C 1
ATOM 521 O O . GLY A 1 70 ? 5.386 -0.885 1.318 1.00 90.81 70 GLY A O 1
ATOM 522 N N . MET A 1 71 ? 7.143 -2.279 1.111 1.00 94.31 71 MET A N 1
ATOM 523 C CA . MET A 1 71 ? 6.354 -3.515 1.201 1.00 94.31 71 MET A CA 1
ATOM 524 C C . MET A 1 71 ? 5.416 -3.546 2.421 1.00 94.31 71 MET A C 1
ATOM 526 O O . MET A 1 71 ? 4.240 -3.860 2.285 1.00 94.31 71 MET A O 1
ATOM 530 N N . GLY A 1 72 ? 5.908 -3.170 3.607 1.00 92.81 72 GLY A N 1
ATOM 531 C CA . GLY A 1 72 ? 5.083 -3.162 4.823 1.00 92.81 72 GLY A CA 1
ATOM 532 C C . GLY A 1 72 ? 3.903 -2.187 4.747 1.00 92.81 72 GLY A C 1
ATOM 533 O O . GLY A 1 72 ? 2.801 -2.521 5.162 1.00 92.81 72 GLY A O 1
ATOM 534 N N . ILE A 1 73 ? 4.108 -1.011 4.143 1.00 94.00 73 ILE A N 1
ATOM 535 C CA . ILE A 1 73 ? 3.050 -0.003 3.967 1.00 94.00 73 ILE A CA 1
ATOM 536 C C . ILE A 1 73 ? 1.991 -0.494 2.983 1.00 94.00 73 ILE A C 1
ATOM 538 O O . ILE A 1 73 ? 0.804 -0.304 3.230 1.00 94.00 73 ILE A O 1
ATOM 542 N N . LEU A 1 74 ? 2.413 -1.140 1.893 1.00 95.50 74 LEU A N 1
ATOM 543 C CA . LEU A 1 74 ? 1.500 -1.739 0.924 1.00 95.50 74 LEU A CA 1
ATOM 544 C C . LEU A 1 74 ? 0.599 -2.781 1.597 1.00 95.50 74 LEU A C 1
ATOM 546 O O . LEU A 1 74 ? -0.617 -2.700 1.481 1.00 95.50 74 LEU A O 1
ATOM 550 N N . VAL A 1 75 ? 1.192 -3.730 2.325 1.00 95.38 75 VAL A N 1
ATOM 551 C CA . VAL A 1 75 ? 0.446 -4.795 3.011 1.00 95.38 75 VAL A CA 1
ATOM 552 C C . VAL A 1 75 ? -0.516 -4.205 4.039 1.00 95.38 75 VAL A C 1
ATOM 554 O O . VAL A 1 75 ? -1.689 -4.565 4.042 1.00 95.38 75 VAL A O 1
ATOM 557 N N . ALA A 1 76 ? -0.055 -3.260 4.861 1.00 95.06 76 ALA A N 1
ATOM 558 C CA . ALA A 1 76 ? -0.892 -2.587 5.849 1.00 95.06 76 ALA A CA 1
ATOM 559 C C . ALA A 1 76 ? -2.085 -1.863 5.204 1.00 95.06 76 ALA A C 1
ATOM 561 O O . ALA A 1 76 ? -3.204 -1.939 5.706 1.00 95.06 76 ALA A O 1
ATOM 562 N N . PHE A 1 77 ? -1.863 -1.184 4.075 1.00 95.50 77 PHE A N 1
ATOM 563 C CA . PHE A 1 77 ? -2.922 -0.511 3.327 1.00 95.50 77 PHE A CA 1
ATOM 564 C C . PHE A 1 77 ? -3.939 -1.505 2.754 1.00 95.50 77 PHE A C 1
ATOM 566 O O . PHE A 1 77 ? -5.133 -1.344 2.976 1.00 95.50 77 PHE A O 1
ATOM 573 N N . VAL A 1 78 ? -3.472 -2.557 2.076 1.00 95.31 78 VAL A N 1
ATOM 574 C CA . VAL A 1 78 ? -4.330 -3.583 1.462 1.00 95.31 78 VAL A CA 1
ATOM 575 C C . VAL A 1 78 ? -5.175 -4.301 2.526 1.00 95.31 78 VAL A C 1
ATOM 577 O O . VAL A 1 78 ? -6.380 -4.477 2.346 1.00 95.31 78 VAL A O 1
ATOM 580 N N . ARG A 1 79 ? -4.588 -4.602 3.694 1.00 93.81 79 ARG A N 1
ATOM 581 C CA . ARG A 1 79 ? -5.320 -5.139 4.856 1.00 93.81 79 ARG A CA 1
ATOM 582 C C . ARG A 1 79 ? -6.329 -4.147 5.423 1.00 93.81 79 ARG A C 1
ATOM 584 O O . ARG A 1 79 ? -7.443 -4.541 5.751 1.00 93.81 79 ARG A O 1
ATOM 591 N N . ALA A 1 80 ? -5.973 -2.866 5.521 1.00 94.12 80 ALA A N 1
ATOM 592 C CA . ALA A 1 80 ? -6.888 -1.821 5.984 1.00 94.12 80 ALA A CA 1
ATOM 593 C C . ALA A 1 80 ? -8.059 -1.574 5.014 1.00 94.12 80 ALA A C 1
ATOM 595 O O . ALA A 1 80 ? -9.117 -1.128 5.450 1.00 94.12 80 ALA A O 1
ATOM 596 N N . CYS A 1 81 ? -7.893 -1.896 3.728 1.00 93.19 81 CYS A N 1
ATOM 597 C CA . CYS A 1 81 ? -8.965 -1.924 2.731 1.00 93.19 81 CYS A CA 1
ATOM 598 C C . CYS A 1 81 ? -9.837 -3.192 2.792 1.00 93.19 81 CYS A C 1
ATOM 600 O O . CYS A 1 81 ? -10.790 -3.296 2.028 1.00 93.19 81 CYS A O 1
ATOM 602 N N . GLY A 1 82 ? -9.545 -4.135 3.696 1.00 90.94 82 GLY A N 1
ATOM 603 C CA . GLY A 1 82 ? -10.355 -5.335 3.920 1.00 90.94 82 GLY A CA 1
ATOM 604 C C . GLY A 1 82 ? -9.826 -6.608 3.257 1.00 90.94 82 GLY A C 1
ATOM 605 O O . GLY A 1 82 ? -10.425 -7.666 3.412 1.00 90.94 82 GLY A O 1
ATOM 606 N N . VAL A 1 83 ? -8.687 -6.578 2.562 1.00 90.25 83 VAL A N 1
ATOM 607 C CA . VAL A 1 83 ? -8.100 -7.796 1.979 1.00 90.25 83 VAL A CA 1
ATOM 608 C C . VAL A 1 83 ? -7.281 -8.520 3.050 1.00 90.25 83 VAL A C 1
ATOM 610 O O . VAL A 1 83 ? -6.156 -8.131 3.364 1.00 90.25 83 VAL A O 1
ATOM 613 N N . THR A 1 84 ? -7.842 -9.578 3.642 1.00 86.38 84 THR A N 1
ATOM 614 C CA . THR A 1 84 ? -7.190 -10.338 4.732 1.00 86.38 84 THR A CA 1
ATOM 615 C C . THR A 1 84 ? -6.701 -11.725 4.313 1.00 86.38 84 THR A C 1
ATOM 617 O O . THR A 1 84 ? -5.889 -12.325 5.019 1.00 86.38 84 THR A O 1
ATOM 620 N N . GLY A 1 85 ? -7.137 -12.223 3.150 1.00 88.44 85 GLY A N 1
ATOM 621 C CA . GLY A 1 85 ? -6.738 -13.530 2.630 1.00 88.44 85 GLY A CA 1
ATOM 622 C C . GLY A 1 85 ? -5.235 -13.600 2.363 1.00 88.44 85 GLY A C 1
ATOM 623 O O . GLY A 1 85 ? -4.692 -12.779 1.624 1.00 88.44 85 GLY A O 1
ATOM 624 N N . HIS A 1 86 ? -4.560 -14.594 2.947 1.00 89.31 86 HIS A N 1
ATOM 625 C CA . HIS A 1 86 ? -3.104 -14.730 2.852 1.00 89.31 86 HIS A CA 1
ATOM 626 C C . HIS A 1 86 ? -2.618 -14.852 1.400 1.00 89.31 86 HIS A C 1
ATOM 628 O O . HIS A 1 86 ? -1.652 -14.195 1.014 1.00 89.31 86 HIS A O 1
ATOM 634 N N . GLU A 1 87 ? -3.321 -15.631 0.575 1.00 89.88 87 GLU A N 1
ATOM 635 C CA . GLU A 1 87 ? -2.978 -15.812 -0.839 1.00 89.88 87 GLU A CA 1
ATOM 636 C C . GLU A 1 87 ? -3.119 -14.515 -1.639 1.00 89.88 87 GLU A C 1
ATOM 638 O O . GLU A 1 87 ? -2.198 -14.137 -2.367 1.00 89.88 87 GLU A O 1
ATOM 643 N N . ARG A 1 88 ? -4.218 -13.776 -1.435 1.00 89.44 88 ARG A N 1
ATOM 644 C CA . ARG A 1 88 ? -4.417 -12.471 -2.076 1.00 89.44 88 ARG A CA 1
ATOM 645 C C . ARG A 1 88 ? -3.370 -11.460 -1.634 1.00 89.44 88 ARG A C 1
ATOM 647 O O . ARG A 1 88 ? -2.775 -10.786 -2.470 1.00 89.44 88 ARG A O 1
ATOM 654 N N . LEU A 1 89 ? -3.047 -11.400 -0.343 1.00 92.94 89 LEU A N 1
ATOM 655 C CA . LEU A 1 89 ? -1.950 -10.558 0.137 1.00 92.94 89 LEU A CA 1
ATOM 656 C C . LEU A 1 89 ? -0.617 -10.928 -0.528 1.00 92.94 89 LEU A C 1
ATOM 658 O O . LEU A 1 89 ? 0.126 -10.038 -0.946 1.00 92.94 89 LEU A O 1
ATOM 662 N N . ALA A 1 90 ? -0.332 -12.218 -0.704 1.00 93.81 90 ALA A N 1
ATOM 663 C CA . ALA A 1 90 ? 0.863 -12.672 -1.408 1.00 93.81 90 ALA A CA 1
ATOM 664 C C . ALA A 1 90 ? 0.861 -12.280 -2.900 1.00 93.81 90 ALA A C 1
ATOM 666 O O . ALA A 1 90 ? 1.923 -12.039 -3.477 1.00 93.81 90 ALA A O 1
ATOM 667 N N . GLU A 1 91 ? -0.295 -12.188 -3.560 1.00 94.81 91 GLU A N 1
ATOM 668 C CA . GLU A 1 91 ? -0.410 -11.670 -4.934 1.00 94.81 91 GLU A CA 1
ATOM 669 C C . GLU A 1 91 ? -0.059 -10.189 -5.026 1.00 94.81 91 GLU A C 1
ATOM 671 O O . GLU A 1 91 ? 0.752 -9.802 -5.874 1.00 94.81 91 GLU A O 1
ATOM 676 N N . TRP A 1 92 ? -0.591 -9.385 -4.108 1.00 95.19 92 TRP A N 1
ATOM 677 C CA . TRP A 1 92 ? -0.265 -7.967 -3.976 1.00 95.19 92 TRP A CA 1
ATOM 678 C C . TRP A 1 92 ? 1.231 -7.747 -3.707 1.00 95.19 92 TRP A C 1
ATOM 680 O O . TRP A 1 92 ? 1.875 -6.913 -4.350 1.00 95.19 92 TRP A O 1
ATOM 690 N N . GLN A 1 93 ? 1.834 -8.554 -2.832 1.00 96.06 93 GLN A N 1
ATOM 691 C CA . GLN A 1 93 ? 3.279 -8.528 -2.595 1.00 96.06 93 GLN A CA 1
ATOM 692 C C . GLN A 1 93 ? 4.074 -8.906 -3.853 1.00 96.06 93 GLN A C 1
ATOM 694 O O . GLN A 1 93 ? 5.040 -8.228 -4.212 1.00 96.06 93 GLN A O 1
ATOM 699 N N . ARG A 1 94 ? 3.668 -9.962 -4.570 1.00 96.31 94 ARG A N 1
ATOM 700 C CA . ARG A 1 94 ? 4.310 -10.371 -5.831 1.00 96.31 94 ARG A CA 1
ATOM 701 C C . ARG A 1 94 ? 4.223 -9.271 -6.892 1.00 96.31 94 ARG A C 1
ATOM 703 O O . ARG A 1 94 ? 5.210 -9.047 -7.596 1.00 96.31 94 ARG A O 1
ATOM 710 N N . ALA A 1 95 ? 3.091 -8.574 -6.985 1.00 95.62 95 ALA A N 1
ATOM 711 C CA . ALA A 1 95 ? 2.910 -7.410 -7.852 1.00 95.62 95 ALA A CA 1
ATOM 712 C C . ALA A 1 95 ? 3.918 -6.315 -7.535 1.00 95.62 95 ALA A C 1
ATOM 714 O O . ALA A 1 95 ? 4.682 -5.906 -8.409 1.00 95.62 95 ALA A O 1
ATOM 715 N N . TRP A 1 96 ? 4.017 -5.938 -6.266 1.00 96.19 96 TRP A N 1
ATOM 716 C CA . TRP A 1 96 ? 4.989 -4.952 -5.820 1.00 96.19 96 TRP A CA 1
ATOM 717 C C . TRP A 1 96 ? 6.433 -5.347 -6.142 1.00 96.19 96 TRP A C 1
ATOM 719 O O . TRP A 1 96 ? 7.199 -4.532 -6.652 1.00 96.19 96 TRP A O 1
ATOM 729 N N . ILE A 1 97 ? 6.809 -6.614 -5.925 1.00 95.56 97 ILE A N 1
ATOM 730 C CA . ILE A 1 97 ? 8.162 -7.107 -6.225 1.00 95.56 97 ILE A CA 1
ATOM 731 C C . ILE A 1 97 ? 8.474 -7.004 -7.726 1.00 95.56 97 ILE A C 1
ATOM 733 O O . ILE A 1 97 ? 9.616 -6.713 -8.090 1.00 95.56 97 ILE A O 1
ATOM 737 N N . ARG A 1 98 ? 7.500 -7.255 -8.615 1.00 94.44 98 ARG A N 1
ATOM 738 C CA . ARG A 1 98 ? 7.689 -7.086 -10.068 1.00 94.44 98 ARG A CA 1
ATOM 739 C C . ARG A 1 98 ? 8.012 -5.637 -10.407 1.00 94.44 98 ARG A C 1
ATOM 741 O O . ARG A 1 98 ? 9.037 -5.378 -11.034 1.00 94.44 98 ARG A O 1
ATOM 748 N N . VAL A 1 99 ? 7.194 -4.707 -9.920 1.00 94.56 99 VAL A N 1
ATOM 749 C CA . VAL A 1 99 ? 7.389 -3.277 -10.176 1.00 94.56 99 VAL A CA 1
ATOM 750 C C . VAL A 1 99 ? 8.718 -2.790 -9.600 1.00 94.56 99 VAL A C 1
ATOM 752 O O . VAL A 1 99 ? 9.472 -2.076 -10.258 1.00 94.56 99 VAL A O 1
ATOM 755 N N . GLN A 1 100 ? 9.055 -3.216 -8.382 1.00 91.88 100 GLN A N 1
ATOM 756 C CA . GLN A 1 100 ? 10.290 -2.810 -7.722 1.00 91.88 100 GLN A CA 1
ATOM 757 C C . GLN A 1 100 ? 11.541 -3.306 -8.463 1.00 91.88 100 GLN A C 1
ATOM 759 O O . GLN A 1 100 ? 12.538 -2.583 -8.500 1.00 91.88 100 GLN A O 1
ATOM 764 N N . ARG A 1 101 ? 11.495 -4.504 -9.063 1.00 91.19 101 ARG A N 1
ATOM 765 C CA . ARG A 1 101 ? 12.585 -5.049 -9.893 1.00 91.19 101 ARG A CA 1
ATOM 766 C C . ARG A 1 101 ? 12.721 -4.344 -11.241 1.00 91.19 101 ARG A C 1
ATOM 768 O O . ARG A 1 101 ? 13.838 -4.206 -11.721 1.00 91.19 101 ARG A O 1
ATOM 775 N N . GLY A 1 102 ? 11.612 -3.890 -11.825 1.00 86.31 102 GLY A N 1
ATOM 776 C CA . GLY A 1 102 ? 11.614 -3.112 -13.068 1.00 86.31 102 GLY A CA 1
ATOM 777 C C . GLY A 1 102 ? 12.105 -1.670 -12.901 1.00 86.31 102 GLY A C 1
ATOM 778 O O . GLY A 1 102 ? 12.370 -0.994 -13.892 1.00 86.31 102 GLY A O 1
ATOM 779 N N . ARG A 1 103 ? 12.244 -1.177 -11.662 1.00 80.94 103 ARG A N 1
ATOM 780 C CA . ARG A 1 103 ? 12.672 0.199 -11.405 1.00 80.94 103 ARG A CA 1
ATOM 781 C C . ARG A 1 103 ? 14.188 0.343 -11.603 1.00 80.94 103 ARG A C 1
ATOM 783 O O . ARG A 1 103 ? 14.948 -0.373 -10.944 1.00 80.94 103 ARG A O 1
ATOM 790 N N . PRO A 1 104 ? 14.658 1.305 -12.419 1.00 68.56 104 PRO A N 1
ATOM 791 C CA . PRO A 1 104 ? 16.081 1.596 -12.514 1.00 68.56 104 PRO A CA 1
ATOM 792 C C . PRO A 1 104 ? 16.609 1.985 -11.130 1.00 68.56 104 PRO A C 1
ATOM 794 O O . PRO A 1 104 ? 16.005 2.776 -10.399 1.00 68.56 104 PRO A O 1
ATOM 797 N N . SER A 1 105 ? 17.714 1.361 -10.725 1.00 65.88 105 SER A N 1
ATOM 798 C CA . SER A 1 105 ? 18.244 1.530 -9.374 1.00 65.88 105 SER A CA 1
ATOM 799 C C . SER A 1 105 ? 18.624 3.000 -9.098 1.00 65.88 105 SER A C 1
ATOM 801 O O . SER A 1 105 ? 19.203 3.647 -9.970 1.00 65.88 105 SER A O 1
ATOM 803 N N . PRO A 1 106 ? 18.409 3.536 -7.878 1.00 63.12 106 PRO A N 1
ATOM 804 C CA . PRO A 1 106 ? 18.694 4.945 -7.559 1.00 63.12 106 PRO A CA 1
ATOM 805 C C . PRO A 1 106 ? 20.152 5.395 -7.764 1.00 63.12 106 PRO A C 1
ATOM 807 O O . PRO A 1 106 ? 20.435 6.593 -7.764 1.00 63.12 106 PRO A O 1
ATOM 810 N N . LYS A 1 107 ? 21.099 4.454 -7.909 1.00 56.84 107 LYS A N 1
ATOM 811 C CA . LYS A 1 107 ? 22.500 4.753 -8.261 1.00 56.84 107 LYS A CA 1
ATOM 812 C C . LYS A 1 107 ? 22.644 5.327 -9.680 1.00 56.84 107 LYS A C 1
ATOM 814 O O . LYS A 1 107 ? 23.545 6.128 -9.889 1.00 56.84 107 LYS A O 1
ATOM 819 N N . GLU A 1 108 ? 21.736 4.985 -10.594 1.00 56.38 108 GLU A N 1
ATOM 820 C CA . GLU A 1 108 ? 21.637 5.553 -11.947 1.00 56.38 108 GLU A CA 1
ATOM 821 C C . GLU A 1 108 ? 21.085 6.988 -11.876 1.00 56.38 108 GLU A C 1
ATOM 823 O O . GLU A 1 108 ? 21.692 7.943 -12.357 1.00 56.38 108 GLU A O 1
ATOM 828 N N . SER A 1 109 ? 19.975 7.171 -11.151 1.00 54.94 109 SER A N 1
ATOM 829 C CA . SER A 1 109 ? 19.274 8.457 -11.052 1.00 54.94 109 SER A CA 1
ATOM 830 C C . SER A 1 109 ? 20.060 9.526 -10.289 1.00 54.94 109 SER A C 1
ATOM 832 O O . SER A 1 109 ? 19.901 10.709 -10.571 1.00 54.94 109 SER A O 1
ATOM 834 N N . ARG A 1 110 ? 20.958 9.151 -9.365 1.00 54.34 110 ARG A N 1
ATOM 835 C CA . ARG A 1 110 ? 21.833 10.111 -8.665 1.00 54.34 110 ARG A CA 1
ATOM 836 C C . ARG A 1 110 ? 22.823 10.831 -9.583 1.00 54.34 110 ARG A C 1
ATOM 838 O O . ARG A 1 110 ? 23.246 11.925 -9.231 1.00 54.34 110 ARG A O 1
ATOM 845 N N . ARG A 1 111 ? 23.156 10.268 -10.752 1.00 54.44 111 ARG A N 1
ATOM 846 C CA . ARG A 1 111 ? 23.972 10.963 -11.763 1.00 54.44 111 ARG A CA 1
ATOM 847 C C . ARG A 1 111 ? 23.188 12.058 -12.501 1.00 54.44 111 ARG A C 1
ATOM 849 O O . ARG A 1 111 ? 23.805 12.957 -13.051 1.00 54.44 111 ARG A O 1
ATOM 856 N N . HIS A 1 112 ? 21.853 12.010 -12.464 1.00 54.66 112 HIS A N 1
ATOM 857 C CA . HIS A 1 112 ? 20.966 12.936 -13.181 1.00 54.66 112 HIS A CA 1
ATOM 858 C C . HIS A 1 112 ? 20.141 13.859 -12.258 1.00 54.66 112 HIS A C 1
ATOM 860 O O . HIS A 1 112 ? 19.588 14.848 -12.724 1.00 54.66 112 HIS A O 1
ATOM 866 N N . ALA A 1 113 ? 20.053 13.575 -10.954 1.00 53.94 113 ALA A N 1
ATOM 867 C CA . ALA A 1 113 ? 19.128 14.242 -10.030 1.00 53.94 113 ALA A CA 1
ATOM 868 C C . ALA A 1 113 ? 19.807 15.192 -9.023 1.00 53.94 113 ALA A C 1
ATOM 870 O O . ALA A 1 113 ? 19.421 15.223 -7.856 1.00 53.94 113 ALA A O 1
ATOM 871 N N . ILE A 1 114 ? 20.814 15.971 -9.439 1.00 57.09 114 ILE A N 1
ATOM 872 C CA . ILE A 1 114 ? 21.431 16.976 -8.547 1.00 57.09 114 ILE A CA 1
ATOM 873 C C . ILE A 1 114 ? 20.573 18.246 -8.383 1.00 57.09 114 ILE A C 1
ATOM 875 O O . ILE A 1 114 ? 20.844 19.012 -7.467 1.00 57.09 114 ILE A O 1
ATOM 879 N N . TRP A 1 115 ? 19.495 18.479 -9.148 1.00 54.75 115 TRP A N 1
ATOM 880 C CA . TRP A 1 115 ? 18.836 19.796 -9.057 1.00 54.75 115 TRP A CA 1
ATOM 881 C C . TRP A 1 115 ? 17.309 19.870 -8.923 1.00 54.75 115 TRP A C 1
ATOM 883 O O . TRP A 1 115 ? 16.790 20.956 -8.695 1.00 54.75 115 TRP A O 1
ATOM 893 N N . THR A 1 116 ? 16.540 18.781 -8.962 1.00 56.66 116 THR A N 1
ATOM 894 C CA . THR A 1 116 ? 15.070 18.945 -8.930 1.00 56.66 116 THR A CA 1
ATOM 895 C C . THR A 1 116 ? 14.376 17.909 -8.064 1.00 56.66 116 THR A C 1
ATOM 897 O O . THR A 1 116 ? 13.784 16.955 -8.562 1.00 56.66 116 THR A O 1
ATOM 900 N N . THR A 1 117 ? 14.398 18.113 -6.745 1.00 51.00 117 THR A N 1
ATOM 901 C CA . THR A 1 117 ? 13.439 17.430 -5.868 1.00 51.00 117 THR A CA 1
ATOM 902 C C . THR A 1 117 ? 12.699 18.448 -5.018 1.00 51.00 117 THR A C 1
ATOM 904 O O . THR A 1 117 ? 13.121 18.837 -3.932 1.00 51.00 117 THR A O 1
ATOM 907 N N . ASN A 1 118 ? 11.566 18.873 -5.571 1.00 60.81 118 ASN A N 1
ATOM 908 C CA . ASN A 1 118 ? 10.499 19.605 -4.913 1.00 60.81 118 ASN A CA 1
ATOM 909 C C . ASN A 1 118 ? 10.150 18.978 -3.558 1.00 60.81 118 ASN A C 1
ATOM 911 O O . ASN A 1 118 ? 9.372 18.031 -3.473 1.00 60.81 118 ASN A O 1
ATOM 915 N N . SER A 1 119 ? 10.673 19.563 -2.488 1.00 51.75 119 SER A N 1
ATOM 916 C CA . SER A 1 119 ? 10.077 19.480 -1.162 1.00 51.75 119 SER A CA 1
ATOM 917 C C . SER A 1 119 ? 9.510 20.857 -0.868 1.00 51.75 119 SER A C 1
ATOM 919 O O . SER A 1 119 ? 10.254 21.831 -0.824 1.00 51.75 119 SER A O 1
ATOM 921 N N . ARG A 1 120 ? 8.196 20.966 -0.652 1.00 54.41 120 ARG A N 1
ATOM 922 C CA . ARG A 1 120 ? 7.537 22.230 -0.273 1.00 54.41 120 ARG A CA 1
ATOM 923 C C . ARG A 1 120 ? 8.034 22.813 1.068 1.00 54.41 120 ARG A C 1
ATOM 925 O O . ARG A 1 120 ? 7.636 23.912 1.422 1.00 54.41 120 ARG A O 1
ATOM 932 N N . LEU A 1 121 ? 8.952 22.134 1.765 1.00 53.31 121 LEU A N 1
ATOM 933 C CA . LEU A 1 121 ? 9.756 22.704 2.855 1.00 53.31 121 LEU A CA 1
ATOM 934 C C . LEU A 1 121 ? 10.925 23.587 2.371 1.00 53.31 121 LEU A C 1
ATOM 936 O O . LEU A 1 121 ? 11.302 24.523 3.066 1.00 53.31 121 LEU A O 1
ATOM 940 N N . GLY A 1 122 ? 11.491 23.329 1.188 1.00 46.69 122 GLY A N 1
ATOM 941 C CA . GLY A 1 122 ? 12.622 24.094 0.650 1.00 46.69 122 GLY A CA 1
ATOM 942 C C . GLY A 1 122 ? 12.229 25.486 0.152 1.00 46.69 122 GLY A C 1
ATOM 943 O O . GLY A 1 122 ? 12.989 26.433 0.317 1.00 46.69 122 GLY A O 1
ATOM 944 N N . VAL A 1 123 ? 11.012 25.641 -0.381 1.00 52.12 123 VAL A N 1
ATOM 945 C CA . VAL A 1 123 ? 10.506 26.947 -0.847 1.00 52.12 123 VAL A CA 1
ATOM 946 C C . VAL A 1 123 ? 10.254 27.898 0.329 1.00 52.12 123 VAL A C 1
ATOM 948 O O . VAL A 1 123 ? 10.516 29.091 0.214 1.00 52.12 123 VAL A O 1
ATOM 951 N N . LEU A 1 124 ? 9.827 27.376 1.484 1.00 53.19 124 LEU A N 1
ATOM 952 C CA . LEU A 1 124 ? 9.620 28.188 2.687 1.00 53.19 124 LEU A CA 1
ATOM 953 C C . LEU A 1 124 ? 10.945 28.621 3.336 1.00 53.19 124 LEU A C 1
ATOM 955 O O . LEU A 1 124 ? 11.034 29.746 3.816 1.00 53.19 124 LEU A O 1
ATOM 959 N N . LEU A 1 125 ? 11.992 27.786 3.292 1.00 52.16 125 LEU A N 1
ATOM 960 C CA . LEU A 1 125 ? 13.314 28.148 3.824 1.00 52.16 125 LEU A CA 1
ATOM 961 C C . LEU A 1 125 ? 14.088 29.113 2.912 1.00 52.16 125 LEU A C 1
ATOM 963 O O . LEU A 1 125 ? 14.706 30.043 3.419 1.00 52.16 125 LEU A O 1
ATOM 967 N N . VAL A 1 126 ? 14.012 28.969 1.583 1.00 53.25 126 VAL A N 1
ATOM 968 C CA . VAL A 1 126 ? 14.620 29.946 0.655 1.00 53.25 126 VAL A CA 1
ATOM 969 C C . VAL A 1 126 ? 13.856 31.277 0.677 1.00 53.25 126 VAL A C 1
ATOM 971 O O . VAL A 1 126 ? 14.480 32.335 0.683 1.00 53.25 126 VAL A O 1
ATOM 974 N N . GLY A 1 127 ? 12.521 31.246 0.784 1.00 49.12 127 GLY A N 1
ATOM 975 C CA . GLY A 1 127 ? 11.704 32.454 0.950 1.00 49.12 127 GLY A CA 1
ATOM 976 C C . GLY A 1 127 ? 12.009 33.231 2.240 1.00 49.12 127 GLY A C 1
ATOM 977 O O . GLY A 1 127 ? 12.076 34.457 2.208 1.00 49.12 127 GLY A O 1
ATOM 978 N N . LEU A 1 128 ? 12.269 32.536 3.357 1.00 54.25 128 LEU A N 1
ATOM 979 C CA . LEU A 1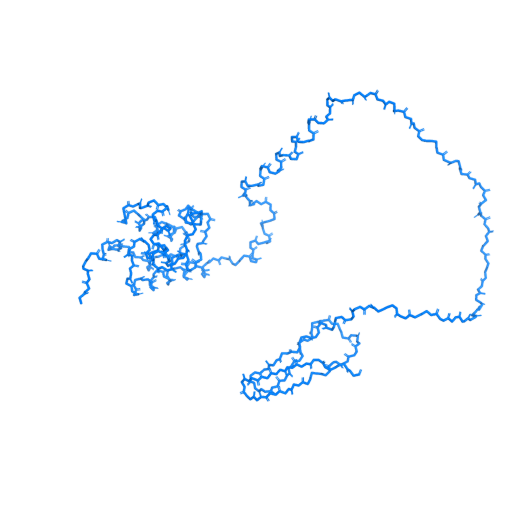 128 ? 12.664 33.151 4.634 1.00 54.25 128 LEU A CA 1
ATOM 980 C C . LEU A 1 128 ? 14.059 33.796 4.592 1.00 54.25 128 LEU A C 1
ATOM 982 O O . LEU A 1 128 ? 14.250 34.854 5.187 1.00 54.25 128 LEU A O 1
ATOM 986 N N . ILE A 1 129 ? 15.014 33.206 3.864 1.00 55.62 129 ILE A N 1
ATOM 987 C CA . ILE A 1 129 ? 16.367 33.771 3.708 1.00 55.62 129 ILE A CA 1
ATOM 988 C C . ILE A 1 129 ? 16.339 35.059 2.866 1.00 55.62 129 ILE A C 1
ATOM 990 O O . ILE A 1 129 ? 17.066 36.000 3.174 1.00 55.62 129 ILE A O 1
ATOM 994 N N . VAL A 1 130 ? 15.464 35.155 1.855 1.00 54.97 130 VAL A N 1
ATOM 995 C CA . VAL A 1 130 ? 15.307 36.390 1.060 1.00 54.97 130 VAL A CA 1
ATOM 996 C C . VAL A 1 130 ? 14.539 37.471 1.834 1.00 54.97 130 VAL A C 1
ATOM 998 O O . VAL A 1 130 ? 14.948 38.629 1.816 1.00 54.97 130 VAL A O 1
ATOM 1001 N N . LEU A 1 131 ? 13.486 37.117 2.582 1.00 51.88 131 LEU A N 1
ATOM 1002 C CA . LEU A 1 131 ? 12.720 38.088 3.381 1.00 51.88 131 LEU A CA 1
ATOM 1003 C C . LEU A 1 131 ? 13.518 38.665 4.564 1.00 51.88 131 LEU A C 1
ATOM 1005 O O . LEU A 1 131 ? 13.397 39.856 4.856 1.00 51.88 131 LEU A O 1
ATOM 1009 N N . ALA A 1 132 ? 14.378 37.869 5.209 1.00 51.28 132 ALA A N 1
ATOM 1010 C CA . ALA A 1 132 ? 15.264 38.360 6.268 1.00 51.28 132 ALA A CA 1
ATOM 1011 C C . ALA A 1 132 ? 16.381 39.284 5.740 1.00 51.28 132 ALA A C 1
ATOM 1013 O O . ALA A 1 132 ? 16.881 40.128 6.481 1.00 51.28 132 ALA A O 1
ATOM 1014 N N . ALA A 1 133 ? 16.753 39.177 4.460 1.00 51.06 133 ALA A N 1
ATOM 1015 C CA . ALA A 1 133 ? 17.736 40.071 3.850 1.00 51.06 133 ALA A CA 1
ATOM 1016 C C . ALA A 1 133 ? 17.143 41.432 3.435 1.00 51.06 133 ALA A C 1
ATOM 1018 O O . ALA A 1 133 ? 17.882 42.408 3.352 1.00 51.06 133 ALA A O 1
ATOM 1019 N N . THR A 1 134 ? 15.826 41.538 3.215 1.00 52.16 134 THR A N 1
ATOM 1020 C CA . THR A 1 134 ? 15.193 42.794 2.765 1.00 52.16 134 THR A CA 1
ATOM 1021 C C . THR A 1 134 ? 14.638 43.672 3.887 1.00 52.16 134 THR A C 1
ATOM 1023 O O . THR A 1 134 ? 14.478 44.873 3.691 1.00 52.16 134 THR A O 1
ATOM 1026 N N . VAL A 1 135 ? 14.355 43.122 5.073 1.00 49.53 135 VAL A N 1
ATOM 1027 C CA . VAL A 1 135 ? 13.797 43.916 6.192 1.00 49.53 135 VAL A CA 1
ATOM 1028 C C . VAL A 1 135 ? 14.891 44.610 7.024 1.00 49.53 135 VAL A C 1
ATOM 1030 O O . VAL A 1 135 ? 14.604 45.530 7.785 1.00 49.53 135 VAL A O 1
ATOM 1033 N N . THR A 1 136 ? 16.166 44.275 6.813 1.00 48.97 136 THR A N 1
ATOM 1034 C CA . THR A 1 136 ? 17.297 44.856 7.566 1.00 48.97 136 THR A CA 1
ATOM 1035 C C . THR A 1 136 ? 17.917 46.100 6.910 1.00 48.97 136 THR A C 1
ATOM 1037 O O . THR A 1 136 ? 18.823 46.699 7.478 1.00 48.97 136 THR A O 1
ATOM 1040 N N . THR A 1 137 ? 17.447 46.547 5.740 1.00 52.69 137 THR A N 1
ATOM 1041 C CA . THR A 1 137 ? 18.034 47.708 5.031 1.00 52.69 137 THR A CA 1
ATOM 1042 C C . THR A 1 137 ? 17.304 49.040 5.220 1.00 52.69 137 THR A C 1
ATOM 1044 O O . THR A 1 137 ? 17.703 50.025 4.607 1.00 52.69 137 THR A O 1
ATOM 1047 N N . MET A 1 138 ? 16.270 49.134 6.064 1.00 51.75 138 MET A N 1
ATOM 1048 C CA . MET A 1 138 ? 15.497 50.384 6.212 1.00 51.75 138 MET A CA 1
ATOM 1049 C C . MET A 1 138 ? 15.473 51.019 7.609 1.00 51.75 138 MET A C 1
ATOM 1051 O O . MET A 1 138 ? 14.663 51.908 7.853 1.00 51.75 138 MET A O 1
ATOM 1055 N N . ALA A 1 139 ? 16.391 50.662 8.511 1.00 49.78 139 ALA A N 1
ATOM 1056 C CA . ALA A 1 139 ? 16.440 51.293 9.836 1.00 49.78 139 ALA A CA 1
ATOM 1057 C C . ALA A 1 139 ? 17.861 51.532 10.377 1.00 49.78 139 ALA A C 1
ATOM 1059 O O . ALA A 1 139 ? 18.149 51.193 11.515 1.00 49.78 139 ALA A O 1
ATOM 1060 N N . ALA A 1 140 ? 18.748 52.096 9.553 1.00 50.00 140 ALA A N 1
ATOM 1061 C CA . ALA A 1 140 ? 19.897 52.932 9.944 1.00 50.00 140 ALA A CA 1
ATOM 1062 C C . ALA A 1 140 ? 20.683 53.214 8.653 1.00 50.00 140 ALA A C 1
ATOM 1064 O O . ALA A 1 140 ? 21.332 52.343 8.092 1.00 50.00 140 ALA A O 1
ATOM 1065 N N . GLY A 1 141 ? 20.579 54.394 8.050 1.00 42.12 141 GLY A N 1
ATOM 1066 C CA . GLY A 1 141 ? 21.269 55.538 8.631 1.00 42.12 141 GLY A CA 1
ATOM 1067 C C . GLY A 1 141 ? 22.774 55.266 8.562 1.00 42.12 141 GLY A C 1
ATOM 1068 O O . GLY A 1 141 ? 23.349 54.716 9.486 1.00 42.12 141 GLY A O 1
ATOM 1069 N N . ARG A 1 142 ? 23.418 55.523 7.423 1.00 54.06 142 ARG A N 1
ATOM 1070 C CA . ARG A 1 142 ? 24.110 56.809 7.251 1.00 54.06 142 ARG A CA 1
ATOM 1071 C C . ARG A 1 142 ? 25.117 57.069 8.388 1.00 54.06 142 ARG A C 1
ATOM 1073 O O . ARG A 1 142 ? 24.995 58.072 9.077 1.00 54.06 142 ARG A O 1
ATOM 1080 N N . TRP A 1 143 ? 26.120 56.207 8.548 1.00 42.78 143 TRP A N 1
ATOM 1081 C CA . TRP A 1 143 ? 27.329 56.544 9.302 1.00 42.78 143 TRP A CA 1
ATOM 1082 C C . TRP A 1 143 ? 28.574 56.094 8.521 1.00 42.78 143 TRP A C 1
ATOM 1084 O O . TRP A 1 143 ? 28.846 54.907 8.401 1.00 42.78 143 TRP A O 1
ATOM 1094 N N . LEU A 1 144 ? 29.209 57.095 7.895 1.00 48.69 144 LEU A N 1
ATOM 1095 C CA . LEU A 1 144 ? 30.643 57.284 7.610 1.00 48.69 144 LEU A CA 1
ATOM 1096 C C . LEU A 1 144 ? 31.478 56.014 7.349 1.00 48.69 144 LEU A C 1
ATOM 1098 O O . LEU A 1 144 ? 31.757 55.241 8.251 1.00 48.69 144 LEU A O 1
ATOM 1102 N N . HIS A 1 145 ? 31.882 55.704 6.116 1.00 45.41 145 HIS A N 1
ATOM 1103 C CA . HIS A 1 145 ? 32.997 56.349 5.404 1.00 45.41 145 HIS A CA 1
ATOM 1104 C C . HIS A 1 145 ? 34.185 56.711 6.313 1.00 45.41 145 HIS A C 1
ATOM 1106 O O . HIS A 1 145 ? 34.322 57.859 6.713 1.00 45.41 145 HIS A O 1
ATOM 1112 N N . GLU A 1 146 ? 35.064 55.740 6.569 1.00 52.81 146 GLU A N 1
ATOM 1113 C CA . GLU A 1 146 ? 36.438 55.983 7.023 1.00 52.81 146 GLU A CA 1
ATOM 1114 C C . GLU A 1 146 ? 37.370 54.982 6.303 1.00 52.81 146 GLU A C 1
ATOM 1116 O O . GLU A 1 146 ? 37.380 53.792 6.634 1.00 52.81 146 GLU A O 1
ATOM 1121 N N . PRO A 1 147 ? 38.095 55.394 5.247 1.00 55.91 147 PRO A N 1
ATOM 1122 C CA . PRO A 1 147 ? 39.063 54.530 4.583 1.00 55.91 147 PRO A CA 1
ATOM 1123 C C . PRO A 1 147 ? 40.295 54.341 5.478 1.00 55.91 147 PRO A C 1
ATOM 1125 O O . PRO A 1 147 ? 40.999 55.295 5.805 1.00 55.91 147 PRO A O 1
ATOM 1128 N N . LEU A 1 148 ? 40.562 53.090 5.860 1.00 59.72 148 LEU A N 1
ATOM 1129 C CA . LEU A 1 148 ? 41.737 52.728 6.651 1.00 59.72 148 LEU A CA 1
ATOM 1130 C C . LEU A 1 148 ? 43.044 53.083 5.906 1.00 59.72 148 LEU A C 1
ATOM 1132 O O . LEU A 1 148 ? 43.168 52.800 4.709 1.00 59.72 148 LEU A O 1
ATOM 1136 N N . PRO A 1 149 ? 44.037 53.669 6.600 1.00 62.34 149 PRO A N 1
ATOM 1137 C CA . PRO A 1 149 ? 45.312 54.059 6.013 1.00 62.34 149 PRO A CA 1
ATOM 1138 C C . PRO A 1 149 ? 46.170 52.838 5.650 1.00 62.34 149 PRO A C 1
ATOM 1140 O O . PRO A 1 149 ? 46.425 51.960 6.472 1.00 62.34 149 PRO A O 1
ATOM 1143 N N . GLN A 1 150 ? 46.650 52.814 4.405 1.00 62.81 150 GLN A N 1
ATOM 1144 C CA . GLN A 1 150 ? 47.610 51.829 3.902 1.00 62.81 150 GLN A CA 1
ATOM 1145 C C . GLN A 1 150 ? 48.995 52.044 4.546 1.00 62.81 150 GLN A C 1
ATOM 1147 O O . GLN A 1 150 ? 49.510 53.169 4.504 1.00 62.81 150 GLN A O 1
ATOM 1152 N N . PRO A 1 151 ? 49.647 51.001 5.095 1.00 66.75 151 PRO A N 1
ATOM 1153 C CA . PRO A 1 151 ? 51.037 51.092 5.523 1.00 66.75 151 PRO A CA 1
ATOM 1154 C C . PRO A 1 151 ? 51.963 51.214 4.302 1.00 66.75 151 PRO A C 1
ATOM 1156 O O . PRO A 1 151 ? 51.897 50.431 3.354 1.00 66.75 151 PRO A O 1
ATOM 1159 N N . LYS A 1 152 ? 52.830 52.230 4.325 1.00 53.56 152 LYS A N 1
ATOM 1160 C CA . LYS A 1 152 ? 53.838 52.487 3.288 1.00 53.56 152 LYS A CA 1
ATOM 1161 C C . LYS A 1 152 ? 54.928 51.400 3.322 1.00 53.56 152 LYS A C 1
ATOM 1163 O O . LYS A 1 152 ? 55.313 50.980 4.413 1.00 53.56 152 LYS A O 1
ATOM 1168 N N . PRO A 1 153 ? 55.471 50.985 2.165 1.00 54.28 153 PRO A N 1
ATOM 1169 C CA . PRO A 1 153 ? 56.551 50.007 2.093 1.00 54.28 153 PRO A CA 1
ATOM 1170 C C . PRO A 1 153 ? 57.867 50.611 2.597 1.00 54.28 153 PRO A C 1
ATOM 1172 O O . PRO A 1 153 ? 58.373 51.577 2.027 1.00 54.28 153 PRO A O 1
ATOM 1175 N N . THR A 1 154 ? 58.445 50.036 3.651 1.00 55.41 154 THR A N 1
ATOM 1176 C CA . THR A 1 154 ? 59.814 50.348 4.074 1.00 55.41 154 THR A CA 1
ATOM 1177 C C . THR A 1 154 ? 60.810 49.420 3.391 1.00 55.41 154 THR A C 1
ATOM 1179 O O . THR A 1 154 ? 60.733 48.196 3.479 1.00 55.41 154 THR A O 1
ATOM 1182 N N . ALA A 1 155 ? 61.741 50.055 2.685 1.00 53.91 155 ALA A N 1
ATOM 1183 C CA . ALA A 1 155 ? 62.853 49.467 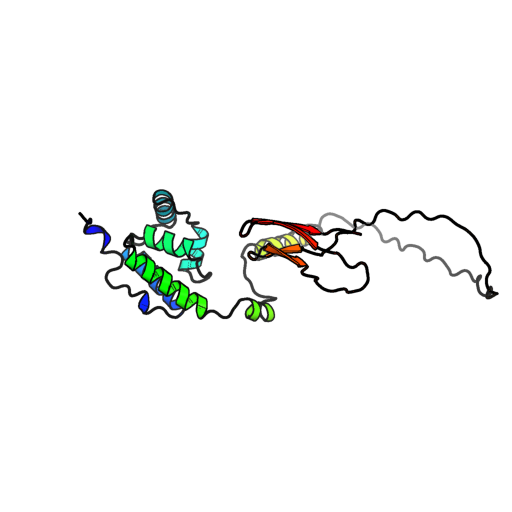1.965 1.00 53.91 155 ALA A CA 1
ATOM 1184 C C . ALA A 1 155 ? 63.993 49.086 2.922 1.00 53.91 155 ALA A C 1
ATOM 1186 O O . ALA A 1 155 ? 64.911 49.863 3.124 1.00 53.91 155 ALA A O 1
ATOM 1187 N N . THR A 1 156 ? 63.910 47.890 3.488 1.00 56.81 156 THR A N 1
ATOM 1188 C CA . THR A 1 156 ? 64.977 47.115 4.154 1.00 56.81 156 THR A CA 1
ATOM 1189 C C . THR A 1 156 ? 64.284 45.790 4.439 1.00 56.81 156 THR A C 1
ATOM 1191 O O . THR A 1 156 ? 63.397 45.742 5.276 1.00 56.81 156 THR A O 1
ATOM 1194 N N . ASP A 1 157 ? 64.389 44.785 3.581 1.00 38.31 157 ASP A N 1
ATOM 1195 C CA . ASP A 1 157 ? 65.345 43.720 3.861 1.00 38.31 157 ASP A CA 1
ATOM 1196 C C . ASP A 1 157 ? 65.643 42.965 2.557 1.00 38.31 157 ASP A C 1
ATOM 1198 O O . ASP A 1 157 ? 65.190 41.858 2.270 1.00 38.31 157 ASP A O 1
ATOM 1202 N N . ARG A 1 158 ? 66.356 43.657 1.671 1.00 49.69 158 ARG A N 1
ATOM 1203 C CA . ARG A 1 158 ? 67.113 43.026 0.597 1.00 49.69 158 ARG A CA 1
ATOM 1204 C C . ARG A 1 158 ? 68.474 42.742 1.224 1.00 49.69 158 ARG A C 1
ATOM 1206 O O . ARG A 1 158 ? 69.108 43.688 1.672 1.00 49.69 158 ARG A O 1
ATOM 1213 N N . MET A 1 159 ? 68.917 41.486 1.161 1.00 43.66 159 MET A N 1
ATOM 1214 C CA . MET A 1 159 ? 70.256 40.977 1.515 1.00 43.66 159 MET A CA 1
ATOM 1215 C C . MET A 1 159 ? 70.403 40.339 2.904 1.00 43.66 159 MET A C 1
ATOM 1217 O O . MET A 1 159 ? 70.933 40.950 3.819 1.00 43.66 159 MET A O 1
ATOM 1221 N N . ALA A 1 160 ? 70.121 39.037 2.990 1.00 48.41 160 ALA A N 1
ATOM 1222 C CA . ALA A 1 160 ? 70.944 38.120 3.788 1.00 48.41 160 ALA A CA 1
ATOM 1223 C C . ALA A 1 160 ? 70.770 36.666 3.318 1.00 48.41 160 ALA A C 1
ATOM 1225 O O . ALA A 1 160 ? 70.341 35.780 4.049 1.00 48.41 160 ALA A O 1
ATOM 1226 N N . SER A 1 161 ? 71.133 36.406 2.062 1.00 45.91 161 SER A N 1
ATOM 1227 C CA . SER A 1 161 ? 71.492 35.062 1.614 1.00 45.91 161 SER A CA 1
ATOM 1228 C C . SER A 1 161 ? 72.845 34.698 2.235 1.00 45.91 161 SER A C 1
ATOM 1230 O O . SER A 1 161 ? 73.853 35.234 1.773 1.00 45.91 161 SER A O 1
ATOM 1232 N N . LYS A 1 162 ? 72.923 33.802 3.234 1.00 40.47 162 LYS A N 1
ATOM 1233 C CA . LYS A 1 162 ? 74.184 33.080 3.501 1.00 40.47 162 LYS A CA 1
ATOM 1234 C C . LYS A 1 162 ? 74.081 31.830 4.407 1.00 40.47 162 LYS A C 1
ATOM 1236 O O . LYS A 1 162 ? 73.841 31.944 5.598 1.00 40.47 162 LYS A O 1
ATOM 1241 N N . LEU A 1 163 ? 74.462 30.701 3.797 1.00 46.06 163 LEU A N 1
ATOM 1242 C CA . LEU A 1 163 ? 75.186 29.522 4.321 1.00 46.06 163 LEU A CA 1
ATOM 1243 C C . LEU A 1 163 ? 74.496 28.460 5.233 1.00 46.06 163 LEU A C 1
ATOM 1245 O O . LEU A 1 163 ? 73.520 28.758 5.914 1.00 46.06 163 LEU A O 1
ATOM 1249 N N . PRO A 1 164 ? 74.996 27.194 5.192 1.00 54.59 164 PRO A N 1
ATOM 1250 C CA . PRO A 1 164 ? 74.335 25.984 5.694 1.00 54.59 164 PRO A CA 1
ATOM 1251 C C . PRO A 1 164 ? 74.762 25.542 7.111 1.00 54.59 164 PRO A C 1
ATOM 1253 O O . PRO A 1 164 ? 75.802 25.959 7.608 1.00 54.59 164 PRO A O 1
ATOM 1256 N N . SER A 1 165 ? 73.926 24.649 7.671 1.00 45.12 165 SER A N 1
ATOM 1257 C CA . SER A 1 165 ? 74.083 23.610 8.724 1.00 45.12 165 SER A CA 1
ATOM 1258 C C . SER A 1 165 ? 75.374 23.566 9.568 1.00 45.12 165 SER A C 1
ATOM 1260 O O . SER A 1 165 ? 76.465 23.617 9.003 1.00 45.12 165 SER A O 1
ATOM 1262 N N . PRO A 1 166 ? 75.284 23.309 10.897 1.00 51.91 166 PRO A N 1
ATOM 1263 C CA . PRO A 1 166 ? 75.004 21.953 11.420 1.00 51.91 166 PRO A CA 1
ATOM 1264 C C . PRO A 1 166 ? 74.131 21.862 12.706 1.00 51.91 166 PRO A C 1
ATOM 1266 O O . PRO A 1 166 ? 73.840 22.860 13.352 1.00 51.91 166 PRO A O 1
ATOM 1269 N N . SER A 1 167 ? 73.711 20.622 13.013 1.00 42.41 167 SER A N 1
ATOM 1270 C CA . SER A 1 167 ? 73.023 20.037 14.202 1.00 42.41 167 SER A CA 1
ATOM 1271 C C . SER A 1 167 ? 73.535 20.508 15.594 1.00 42.41 167 SER A C 1
ATOM 1273 O O . SER A 1 167 ? 74.576 21.162 15.598 1.00 42.41 167 SER A O 1
ATOM 1275 N N . PRO A 1 168 ? 72.954 20.132 16.776 1.00 59.41 168 PRO A N 1
ATOM 1276 C CA . PRO A 1 168 ? 72.051 18.998 17.088 1.00 59.41 168 PRO A CA 1
ATOM 1277 C C . PRO A 1 168 ? 70.935 19.263 18.147 1.00 59.41 168 PRO A C 1
ATOM 1279 O O . PRO A 1 168 ? 70.731 20.389 18.578 1.00 59.41 168 PRO A O 1
ATOM 1282 N N . GLU A 1 169 ? 70.274 18.169 18.570 1.00 33.66 169 GLU A N 1
ATOM 1283 C CA . GLU A 1 169 ? 69.445 17.995 19.788 1.00 33.66 169 GLU A CA 1
ATOM 1284 C C . GLU A 1 169 ? 68.083 18.707 19.864 1.00 33.66 169 GLU A C 1
ATOM 1286 O O . GLU A 1 169 ? 67.900 19.796 19.351 1.00 33.66 169 GLU A O 1
ATOM 1291 N N . VAL A 1 170 ? 67.041 18.228 20.545 1.00 44.12 170 VAL A N 1
ATOM 1292 C CA . VAL A 1 170 ? 66.543 16.939 21.065 1.00 44.12 170 VAL A CA 1
ATOM 1293 C C . VAL A 1 170 ? 65.081 17.261 21.455 1.00 44.12 170 VAL A C 1
ATOM 1295 O O . VAL A 1 170 ? 64.708 18.423 21.603 1.00 44.12 170 VAL A O 1
ATOM 1298 N N . SER A 1 171 ? 64.261 16.236 21.689 1.00 38.62 171 SER A N 1
ATOM 1299 C CA . SER A 1 171 ? 62.997 16.279 22.454 1.00 38.62 171 SER A CA 1
ATOM 1300 C C . SER A 1 171 ? 61.755 16.910 21.802 1.00 38.62 171 SER A C 1
ATOM 1302 O O . SER A 1 171 ? 61.507 18.109 21.841 1.00 38.62 171 SER A O 1
ATOM 1304 N N . GLY A 1 172 ? 60.884 16.032 21.300 1.00 38.06 172 GLY A N 1
ATOM 1305 C CA . GLY A 1 172 ? 59.500 16.342 20.953 1.00 38.06 172 GLY A CA 1
ATOM 1306 C C . GLY A 1 172 ? 58.654 15.075 21.033 1.00 38.06 172 GLY A C 1
ATOM 1307 O O . GLY A 1 172 ? 58.636 14.263 20.114 1.00 38.06 172 GLY A O 1
ATOM 1308 N N . THR A 1 173 ? 58.006 14.887 22.174 1.00 40.09 173 THR A N 1
ATOM 1309 C CA . THR A 1 173 ? 57.062 13.819 22.520 1.00 40.09 173 THR A CA 1
ATOM 1310 C C . THR A 1 173 ? 55.959 13.642 21.460 1.00 40.09 173 THR A C 1
ATOM 1312 O O . THR A 1 173 ? 55.352 14.633 21.045 1.00 40.09 173 THR A O 1
ATOM 1315 N N . PRO A 1 174 ? 55.616 12.409 21.033 1.00 40.03 174 PRO A N 1
ATOM 1316 C CA . PRO A 1 174 ? 54.506 12.197 20.114 1.00 40.03 174 PRO A CA 1
ATOM 1317 C C . PRO A 1 174 ? 53.170 12.395 20.838 1.00 40.03 174 PRO A C 1
ATOM 1319 O O . PRO A 1 174 ? 52.737 11.582 21.654 1.00 40.03 174 PRO A O 1
ATOM 1322 N N . SER A 1 175 ? 52.509 13.500 20.497 1.00 41.06 175 SER A N 1
ATOM 1323 C CA . SER A 1 175 ? 51.102 13.759 20.787 1.00 41.06 175 SER A CA 1
ATOM 1324 C C . SER A 1 175 ? 50.248 12.600 20.265 1.00 41.06 175 SER A C 1
ATOM 1326 O O . SER A 1 175 ? 50.325 12.237 19.087 1.00 41.06 175 SER A O 1
ATOM 1328 N N . ALA A 1 176 ? 49.467 12.001 21.166 1.00 47.47 176 ALA A N 1
ATOM 1329 C CA . ALA A 1 176 ? 48.619 10.840 20.937 1.00 47.47 176 ALA A CA 1
ATOM 1330 C C . ALA A 1 176 ? 47.571 11.113 19.845 1.00 47.47 176 ALA A C 1
ATOM 1332 O O . ALA A 1 176 ? 46.427 11.489 20.110 1.00 47.47 176 ALA A O 1
ATOM 1333 N N . LYS A 1 177 ? 47.952 10.886 18.585 1.00 39.84 177 LYS A N 1
ATOM 1334 C CA . LYS A 1 177 ? 46.994 10.694 17.501 1.00 39.84 177 LYS A CA 1
ATOM 1335 C C . LYS A 1 177 ? 46.257 9.393 17.784 1.00 39.84 177 LYS A C 1
ATOM 1337 O O . LYS A 1 177 ? 46.856 8.326 17.880 1.00 39.84 177 LYS A O 1
ATOM 1342 N N . LYS A 1 178 ? 44.943 9.511 17.933 1.00 46.47 178 LYS A N 1
ATOM 1343 C CA . LYS A 1 178 ? 43.980 8.420 18.072 1.00 46.47 178 LYS A CA 1
ATOM 1344 C C . LYS A 1 178 ? 44.087 7.517 16.835 1.00 46.47 178 LYS A C 1
ATOM 1346 O O . LYS A 1 178 ? 43.433 7.766 15.828 1.00 46.47 178 LYS A O 1
ATOM 1351 N N . PHE A 1 179 ? 44.965 6.519 16.890 1.00 39.19 179 PHE A N 1
ATOM 1352 C CA . PHE A 1 179 ? 45.112 5.501 15.857 1.00 39.19 179 PHE A CA 1
ATOM 1353 C C . PHE A 1 179 ? 43.850 4.635 15.893 1.00 39.19 179 PHE A C 1
ATOM 1355 O O . PHE A 1 179 ? 43.648 3.846 16.814 1.00 39.19 179 PHE A O 1
ATOM 1362 N N . LYS A 1 180 ? 42.943 4.856 14.940 1.00 44.03 180 LYS A N 1
ATOM 1363 C CA . LYS A 1 180 ? 41.858 3.924 14.632 1.00 44.03 180 LYS A CA 1
ATOM 1364 C C . LYS A 1 180 ? 42.426 2.929 13.621 1.00 44.03 180 LYS A C 1
ATOM 1366 O O . LYS A 1 180 ? 42.660 3.336 12.489 1.00 44.03 180 LYS A O 1
ATOM 1371 N N . PRO A 1 181 ? 42.697 1.667 13.988 1.00 52.34 181 PRO A N 1
ATOM 1372 C CA . PRO A 1 181 ? 42.966 0.662 12.976 1.00 52.34 181 PRO A CA 1
ATOM 1373 C C . PRO A 1 181 ? 41.654 0.386 12.231 1.00 52.34 181 PRO A C 1
ATOM 1375 O O . PRO A 1 181 ? 40.732 -0.204 12.790 1.00 52.34 181 PRO A O 1
ATOM 1378 N N . ASP A 1 182 ? 41.566 0.797 10.966 1.00 52.34 182 ASP A N 1
ATOM 1379 C CA . ASP A 1 182 ? 40.414 0.536 10.083 1.00 52.34 182 ASP A CA 1
ATOM 1380 C C . ASP A 1 182 ? 40.347 -0.935 9.606 1.00 52.34 182 ASP A C 1
ATOM 1382 O O . ASP A 1 182 ? 39.618 -1.291 8.678 1.00 52.34 182 ASP A O 1
ATOM 1386 N N . ALA A 1 183 ? 41.092 -1.833 10.257 1.00 59.31 183 ALA A N 1
ATOM 1387 C CA . ALA A 1 183 ? 41.028 -3.265 10.025 1.00 59.31 183 ALA A CA 1
ATOM 1388 C C . ALA A 1 183 ? 39.825 -3.865 10.771 1.00 59.31 183 ALA A C 1
ATOM 1390 O O . ALA A 1 183 ? 39.857 -4.091 11.979 1.00 59.31 183 ALA A O 1
ATOM 1391 N N . ILE A 1 184 ? 38.751 -4.167 10.041 1.00 69.12 184 ILE A N 1
ATOM 1392 C CA . ILE A 1 184 ? 37.606 -4.904 10.587 1.00 69.12 184 ILE A CA 1
ATOM 1393 C C . ILE A 1 184 ? 37.895 -6.407 10.441 1.00 69.12 184 ILE A C 1
ATOM 1395 O O . ILE A 1 184 ? 37.822 -6.955 9.336 1.00 69.12 184 ILE A O 1
ATOM 1399 N N . CYS A 1 185 ? 38.223 -7.093 11.543 1.00 72.00 185 CYS A N 1
ATOM 1400 C CA . CYS A 1 185 ? 38.250 -8.561 11.568 1.00 72.00 185 CYS A CA 1
ATOM 1401 C C . CYS A 1 185 ? 36.806 -9.082 11.608 1.00 72.00 185 CYS A C 1
ATOM 1403 O O . CYS A 1 185 ? 36.012 -8.671 12.455 1.00 72.00 185 CYS A O 1
ATOM 1405 N N . LYS A 1 186 ? 36.458 -10.010 10.710 1.00 78.69 186 LYS A N 1
ATOM 1406 C CA . LYS A 1 186 ? 35.136 -10.650 10.693 1.00 78.69 186 LYS A CA 1
ATOM 1407 C C . LYS A 1 186 ? 35.265 -12.152 10.936 1.00 78.69 186 LYS A C 1
ATOM 1409 O O . LYS A 1 186 ? 36.080 -12.812 10.288 1.00 78.69 186 LYS A O 1
ATOM 1414 N N . TRP A 1 187 ? 34.434 -12.671 11.841 1.00 74.06 187 TRP A N 1
ATOM 1415 C CA . TRP A 1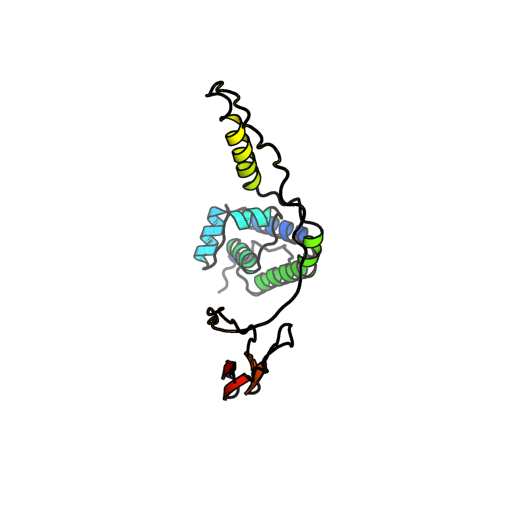 187 ? 34.270 -14.107 12.061 1.00 74.06 187 TRP A CA 1
ATOM 1416 C C . TRP A 1 187 ? 33.549 -14.726 10.865 1.00 74.06 187 TRP A C 1
ATOM 1418 O O . TRP A 1 187 ? 32.495 -14.236 10.446 1.00 74.06 187 TRP A O 1
ATOM 1428 N N . GLN A 1 188 ? 34.120 -15.781 10.296 1.00 75.31 188 GLN A N 1
ATOM 1429 C CA . GLN A 1 188 ? 33.441 -16.604 9.306 1.00 75.31 188 GLN A CA 1
ATOM 1430 C C . GLN A 1 188 ? 32.827 -17.831 9.979 1.00 75.31 188 GLN A C 1
ATOM 1432 O O . GLN A 1 188 ? 33.385 -18.395 10.916 1.00 75.31 188 GLN A O 1
ATOM 1437 N N . GLY A 1 189 ? 31.656 -18.250 9.494 1.00 65.31 189 GLY A N 1
ATOM 1438 C CA . GLY A 1 189 ? 30.915 -19.393 10.042 1.00 65.31 189 GLY A CA 1
ATOM 1439 C C . GLY A 1 189 ? 31.663 -20.732 9.983 1.00 65.31 189 GLY A C 1
ATOM 1440 O O . GLY A 1 189 ? 31.208 -21.691 10.592 1.00 65.31 189 GLY A O 1
ATOM 1441 N N . ASP A 1 190 ? 32.814 -20.789 9.305 1.00 70.94 190 ASP A N 1
ATOM 1442 C CA . ASP A 1 190 ? 33.729 -21.933 9.245 1.00 70.94 190 ASP A CA 1
ATOM 1443 C C . ASP A 1 190 ? 34.750 -21.973 10.401 1.00 70.94 190 ASP A C 1
ATOM 1445 O O . ASP A 1 190 ? 35.621 -22.838 10.425 1.00 70.94 190 ASP A O 1
ATOM 1449 N N . GLY A 1 191 ? 34.661 -21.042 11.358 1.00 72.12 191 GLY A N 1
ATOM 1450 C CA . GLY A 1 191 ? 35.555 -20.975 12.515 1.00 72.12 191 GLY A CA 1
ATOM 1451 C C . GLY A 1 191 ? 36.869 -20.230 12.262 1.00 72.12 191 GLY A C 1
ATOM 1452 O O . GLY A 1 191 ? 37.771 -20.302 13.094 1.00 72.12 191 GLY A O 1
ATOM 1453 N N . ARG A 1 192 ? 37.010 -19.512 11.136 1.00 73.94 192 ARG A N 1
ATOM 1454 C CA . ARG A 1 192 ? 38.198 -18.693 10.837 1.00 73.94 192 ARG A CA 1
ATOM 1455 C C . ARG A 1 192 ? 37.911 -17.195 10.899 1.00 73.94 192 ARG A C 1
ATOM 1457 O O . ARG A 1 192 ? 36.859 -16.714 10.483 1.00 73.94 192 ARG A O 1
ATOM 1464 N N . CYS A 1 193 ? 38.902 -16.428 11.348 1.00 74.62 193 CYS A N 1
ATOM 1465 C CA . CYS A 1 193 ? 38.893 -14.970 11.257 1.00 74.62 193 CYS A CA 1
ATOM 1466 C C . CYS A 1 193 ? 39.582 -14.520 9.967 1.00 74.62 193 CYS A C 1
ATOM 1468 O O . CYS A 1 193 ? 40.698 -14.949 9.678 1.00 74.62 193 CYS A O 1
ATOM 1470 N N . LYS A 1 194 ? 38.950 -13.620 9.204 1.00 77.12 194 LYS A N 1
ATOM 1471 C CA . LYS A 1 194 ? 39.610 -12.924 8.087 1.00 77.12 194 LYS A CA 1
ATOM 1472 C C . LYS A 1 194 ? 39.634 -11.420 8.330 1.00 77.12 194 LYS A C 1
ATOM 1474 O O . LYS A 1 194 ? 38.602 -10.821 8.641 1.00 77.12 194 LYS A O 1
ATOM 1479 N N . ALA A 1 195 ? 40.807 -10.822 8.139 1.00 71.31 195 ALA A N 1
ATOM 1480 C CA . ALA A 1 195 ? 40.956 -9.379 8.027 1.00 71.31 195 ALA A CA 1
ATOM 1481 C C . ALA A 1 195 ? 40.386 -8.923 6.680 1.00 71.31 195 ALA A C 1
ATOM 1483 O O . ALA A 1 195 ? 40.699 -9.507 5.639 1.00 71.31 195 ALA A O 1
ATOM 1484 N N . LYS A 1 196 ? 39.564 -7.874 6.681 1.00 69.12 196 LYS A N 1
ATOM 1485 C CA . LYS A 1 196 ? 39.210 -7.158 5.455 1.00 69.12 196 LYS A CA 1
ATOM 1486 C C . LYS A 1 196 ? 39.951 -5.826 5.469 1.00 69.12 196 LYS A C 1
ATOM 1488 O O . LYS A 1 196 ? 39.491 -4.876 6.088 1.00 69.12 196 LYS A O 1
ATOM 1493 N N . VAL A 1 197 ? 41.120 -5.789 4.832 1.00 61.03 197 VAL A N 1
ATOM 1494 C CA . VAL A 1 197 ? 41.935 -4.572 4.727 1.00 61.03 197 VAL A CA 1
ATOM 1495 C C . VAL A 1 197 ? 41.339 -3.687 3.635 1.00 61.03 197 VAL A C 1
ATOM 1497 O O . VAL A 1 197 ? 41.312 -4.071 2.466 1.00 61.03 197 VAL A O 1
ATOM 1500 N N . THR A 1 198 ? 40.825 -2.517 4.004 1.00 54.66 198 THR A N 1
ATOM 1501 C CA . THR A 1 198 ? 40.464 -1.465 3.050 1.00 54.66 198 THR A CA 1
ATOM 1502 C C . THR A 1 198 ? 41.646 -0.511 2.912 1.00 54.66 198 THR A C 1
ATOM 1504 O O . THR A 1 198 ? 41.847 0.324 3.778 1.00 54.66 198 THR A O 1
ATOM 1507 N N . ALA A 1 199 ? 42.421 -0.701 1.841 1.00 48.78 199 ALA A N 1
ATOM 1508 C CA . ALA A 1 199 ? 43.354 0.248 1.221 1.00 48.78 199 ALA A CA 1
ATOM 1509 C C . ALA A 1 199 ? 44.217 1.136 2.151 1.00 48.78 199 ALA A C 1
ATOM 1511 O O . ALA A 1 199 ? 43.823 2.256 2.438 1.00 48.78 199 ALA A O 1
ATOM 1512 N N . ASP A 1 200 ? 45.405 0.645 2.534 1.00 44.84 200 ASP A N 1
ATOM 1513 C CA . ASP A 1 200 ? 46.731 1.293 2.363 1.00 44.84 200 ASP A CA 1
ATOM 1514 C C . ASP A 1 200 ? 47.810 0.327 2.927 1.00 44.84 200 ASP A C 1
ATOM 1516 O O . ASP A 1 200 ? 47.768 0.018 4.119 1.00 44.84 200 ASP A O 1
ATOM 1520 N N . PRO A 1 201 ? 48.731 -0.258 2.131 1.00 51.44 201 PRO A N 1
ATOM 1521 C CA . PRO A 1 201 ? 49.643 -1.307 2.600 1.00 51.44 201 PRO A CA 1
ATOM 1522 C C . PRO A 1 201 ? 50.952 -0.748 3.181 1.00 51.44 201 PRO A C 1
ATOM 1524 O O . PRO A 1 201 ? 52.005 -1.364 3.022 1.00 51.44 201 PRO A O 1
ATOM 1527 N N . THR A 1 202 ? 50.914 0.401 3.857 1.00 55.28 202 THR A N 1
ATOM 1528 C CA . THR A 1 202 ? 52.121 1.006 4.438 1.00 55.28 202 THR A CA 1
ATOM 1529 C C . THR A 1 202 ? 51.999 1.117 5.954 1.00 55.28 202 THR A C 1
ATOM 1531 O O . THR A 1 202 ? 51.722 2.179 6.501 1.00 55.28 202 THR A O 1
ATOM 1534 N N . GLY A 1 203 ? 52.233 -0.001 6.646 1.00 51.72 203 GLY A N 1
ATOM 1535 C CA . GLY A 1 203 ? 52.538 -0.003 8.080 1.00 51.72 203 GLY A CA 1
ATOM 1536 C C . GLY A 1 203 ? 51.750 -1.021 8.905 1.00 51.72 203 GLY A C 1
ATOM 1537 O O . GLY A 1 203 ? 50.541 -0.909 9.051 1.00 51.72 203 GLY A O 1
ATOM 1538 N N . ALA A 1 204 ? 52.490 -1.959 9.504 1.00 49.25 204 ALA A N 1
ATOM 1539 C CA . ALA A 1 204 ? 52.072 -2.946 10.507 1.00 49.25 204 ALA A CA 1
ATOM 1540 C C . ALA A 1 204 ? 51.056 -4.014 10.043 1.00 49.25 204 ALA A C 1
ATOM 1542 O O . ALA A 1 204 ? 49.842 -3.819 10.053 1.00 49.25 204 ALA A O 1
ATOM 1543 N N . ALA A 1 205 ? 51.572 -5.208 9.724 1.00 51.06 205 ALA A N 1
ATOM 1544 C CA . ALA A 1 205 ? 50.767 -6.418 9.577 1.00 51.06 205 ALA A CA 1
ATOM 1545 C C . ALA A 1 205 ? 49.950 -6.651 10.860 1.00 51.06 205 ALA A C 1
ATOM 1547 O O . ALA A 1 205 ? 50.503 -6.939 11.920 1.00 51.06 205 ALA A O 1
ATOM 1548 N N . SER A 1 206 ? 48.635 -6.461 10.770 1.00 57.84 206 SER A N 1
ATOM 1549 C CA . SER A 1 206 ? 47.710 -6.706 11.874 1.00 57.84 206 SER A CA 1
ATOM 1550 C C . SER A 1 206 ? 47.232 -8.155 11.777 1.00 57.84 206 SER A C 1
ATOM 1552 O O . SER A 1 206 ? 46.442 -8.493 10.895 1.00 57.84 206 SER A O 1
ATOM 1554 N N . ASP A 1 207 ? 47.718 -9.022 12.664 1.00 64.12 207 ASP A N 1
ATOM 1555 C CA . ASP A 1 207 ? 47.272 -10.414 12.730 1.00 64.12 207 ASP A CA 1
ATOM 1556 C C . ASP A 1 207 ? 45.907 -10.479 13.446 1.00 64.12 207 ASP A C 1
ATOM 1558 O O . ASP A 1 207 ? 45.750 -10.025 14.583 1.00 64.12 207 ASP A O 1
ATOM 1562 N N . CYS A 1 208 ? 44.883 -11.039 12.789 1.00 67.06 208 CYS A N 1
ATOM 1563 C CA . CYS A 1 208 ? 43.595 -11.311 13.436 1.00 67.06 208 CYS A CA 1
ATOM 1564 C C . CYS A 1 208 ? 43.699 -12.623 14.226 1.00 67.06 208 CYS A C 1
ATOM 1566 O O . CYS A 1 208 ? 43.997 -13.672 13.657 1.00 67.06 208 CYS A O 1
ATOM 1568 N N . SER A 1 209 ? 43.381 -12.587 15.518 1.00 71.25 209 SER A N 1
ATOM 1569 C CA . SER A 1 209 ? 43.152 -13.789 16.329 1.00 71.25 209 SER A CA 1
ATOM 1570 C C . SER A 1 209 ? 41.684 -13.848 16.740 1.00 71.25 209 SER A C 1
ATOM 1572 O O . SER A 1 209 ? 41.052 -12.816 16.978 1.00 71.25 209 SER A O 1
ATOM 1574 N N . GLY A 1 210 ? 41.126 -15.050 16.826 1.00 71.25 210 GLY A N 1
ATOM 1575 C CA . GLY A 1 210 ? 39.773 -15.246 17.330 1.00 71.25 210 GLY A CA 1
ATOM 1576 C C . GLY A 1 210 ? 39.647 -16.520 18.137 1.00 71.25 210 GLY A C 1
ATOM 1577 O O . GLY A 1 210 ? 40.418 -17.462 17.958 1.00 71.25 210 GLY A O 1
ATOM 1578 N N . SER A 1 211 ? 38.658 -16.525 19.020 1.00 64.56 211 SER A N 1
ATOM 1579 C CA . SER A 1 211 ? 38.229 -17.692 19.778 1.00 64.56 211 SER A CA 1
ATOM 1580 C C . SER A 1 211 ? 36.726 -17.889 19.577 1.00 64.56 211 SER A C 1
ATOM 1582 O O . SER A 1 211 ? 35.945 -16.934 19.552 1.00 64.56 211 SER A O 1
ATOM 1584 N N . GLY A 1 212 ? 36.324 -19.141 19.371 1.00 65.62 212 GLY A N 1
ATOM 1585 C CA . GLY A 1 212 ? 34.937 -19.510 19.105 1.00 65.62 212 GLY A CA 1
ATOM 1586 C C . GLY A 1 212 ? 34.808 -20.919 18.539 1.00 65.62 212 GLY A C 1
ATOM 1587 O O . GLY A 1 212 ? 35.798 -21.545 18.161 1.00 65.62 212 GLY A O 1
ATOM 1588 N N . THR A 1 213 ? 33.578 -21.413 18.500 1.00 64.44 213 THR A N 1
ATOM 1589 C CA . THR A 1 213 ? 33.203 -22.725 17.957 1.00 64.44 213 THR A CA 1
ATOM 1590 C C . THR A 1 213 ? 32.432 -22.545 16.643 1.00 64.44 213 THR A C 1
ATOM 1592 O O . THR A 1 213 ? 32.104 -21.422 16.248 1.00 64.44 213 THR A O 1
ATOM 1595 N N . GLN A 1 214 ? 32.169 -23.633 15.907 1.00 68.12 214 GLN A N 1
ATOM 1596 C CA . GLN A 1 214 ? 31.391 -23.551 14.663 1.00 68.12 214 GLN A CA 1
ATOM 1597 C C . GLN A 1 214 ? 30.031 -22.887 14.932 1.00 68.12 214 GLN A C 1
ATOM 1599 O O . GLN A 1 214 ? 29.241 -23.369 15.739 1.00 68.12 214 GLN A O 1
ATOM 1604 N N . GLY A 1 215 ? 29.783 -21.755 14.267 1.00 61.72 215 GLY A N 1
ATOM 1605 C CA . GLY A 1 215 ? 28.540 -20.986 14.374 1.00 61.72 215 GLY A CA 1
ATOM 1606 C C . GLY A 1 215 ? 28.567 -19.770 15.309 1.00 61.72 215 GLY A C 1
ATOM 1607 O O . GLY A 1 215 ? 27.724 -18.892 15.139 1.00 61.72 215 GLY A O 1
ATOM 1608 N N . SER A 1 216 ? 29.530 -19.647 16.232 1.00 66.44 216 SER A N 1
ATOM 1609 C CA . SER A 1 216 ? 29.646 -18.465 17.102 1.00 66.44 216 SER A CA 1
ATOM 1610 C C . SER A 1 216 ? 31.080 -18.235 17.573 1.00 66.44 216 SER A C 1
ATOM 1612 O O . SER A 1 216 ? 31.698 -19.097 18.197 1.00 66.44 216 SER A O 1
ATOM 1614 N N . GLY A 1 217 ? 31.611 -17.047 17.297 1.00 69.94 217 GLY A N 1
ATOM 1615 C CA . GLY A 1 217 ? 32.929 -16.646 17.766 1.00 69.94 217 GLY A CA 1
ATOM 1616 C C . GLY A 1 217 ? 33.187 -15.161 17.584 1.00 69.94 217 GLY A C 1
ATOM 1617 O O . GLY A 1 217 ? 32.443 -14.454 16.899 1.00 69.94 217 GLY A O 1
ATOM 1618 N N . SER A 1 218 ? 34.245 -14.688 18.232 1.00 74.06 218 SER A N 1
ATOM 1619 C CA . SER A 1 218 ? 34.649 -13.286 18.216 1.00 74.06 218 SER A CA 1
ATOM 1620 C C . SER A 1 218 ? 36.078 -13.161 17.699 1.00 74.06 218 SER A C 1
ATOM 1622 O O . SER A 1 218 ? 36.953 -13.947 18.066 1.00 74.06 218 SER A O 1
ATOM 1624 N N . CYS A 1 219 ? 36.313 -12.179 16.829 1.00 76.81 219 CYS A N 1
ATOM 1625 C CA . CYS A 1 219 ? 37.640 -11.858 16.309 1.00 76.81 219 CYS A CA 1
ATOM 1626 C C . CYS A 1 219 ? 38.073 -10.498 16.847 1.00 76.81 219 CYS A C 1
ATOM 1628 O O . CYS A 1 219 ? 37.305 -9.537 16.773 1.00 76.81 219 CYS A O 1
ATOM 1630 N N . GLN A 1 220 ? 39.316 -10.395 17.308 1.00 74.25 220 GLN A N 1
ATOM 1631 C CA . GLN A 1 220 ? 39.925 -9.118 17.664 1.00 74.25 220 GLN A CA 1
ATOM 1632 C C . GLN A 1 220 ? 41.209 -8.903 16.861 1.00 74.25 220 GLN A C 1
ATOM 1634 O O . GLN A 1 220 ? 41.933 -9.847 16.534 1.00 74.25 220 GLN A O 1
ATOM 1639 N N . VAL A 1 221 ? 41.470 -7.641 16.521 1.00 70.62 221 VAL A N 1
ATOM 1640 C CA . VAL A 1 221 ? 42.733 -7.228 15.903 1.00 70.62 221 VAL A CA 1
ATOM 1641 C C . VAL A 1 221 ? 43.803 -7.259 16.985 1.00 70.62 221 VAL A C 1
ATOM 1643 O O . VAL A 1 221 ? 43.639 -6.615 18.022 1.00 70.62 221 VAL A O 1
ATOM 1646 N N . ARG A 1 222 ? 44.902 -7.981 16.755 1.00 64.50 222 ARG A N 1
ATOM 1647 C CA . ARG A 1 222 ? 46.065 -7.934 17.639 1.00 64.50 222 ARG A CA 1
ATOM 1648 C C . ARG A 1 222 ? 47.093 -6.981 17.039 1.00 64.50 222 ARG A C 1
ATOM 1650 O O . ARG A 1 222 ? 47.567 -7.197 15.927 1.00 64.50 222 ARG A O 1
ATOM 1657 N N . VAL A 1 223 ? 47.412 -5.916 17.768 1.00 61.34 223 VAL A N 1
ATOM 1658 C CA . VAL A 1 223 ? 48.570 -5.067 17.462 1.00 61.34 223 VAL A CA 1
ATOM 1659 C C . VAL A 1 223 ? 49.785 -5.756 18.083 1.00 61.34 223 VAL A C 1
ATOM 1661 O O . VAL A 1 223 ? 49.706 -6.186 19.235 1.00 61.34 223 VAL A O 1
ATOM 1664 N N . LYS A 1 224 ? 50.839 -5.958 17.291 1.00 56.94 224 LYS A N 1
ATOM 1665 C CA . LYS A 1 224 ? 52.087 -6.588 17.736 1.00 56.94 224 LYS A CA 1
ATOM 1666 C C . LYS A 1 224 ? 52.956 -5.590 18.488 1.00 56.94 224 LYS A C 1
ATOM 1668 O O . LYS A 1 224 ? 52.938 -4.406 18.084 1.00 56.94 224 LYS A O 1
#